Protein AF-A0A920H5G1-F1 (afdb_monomer_lite)

pLDDT: mean 82.74, std 10.57, range [45.56, 94.38]

Secondary structure (DSSP, 8-state):
-HHHHHHHHHHHHHHHHH-HHHHHHHHHHHHHHHHHHTS-SSHHHHHHHHHHHHHHT-TT-GGG----SSSPPPPHHHHHIIIIITTSHHHHHHHHHHHHH---HHHHH-THHHHHHHHHTHHHHHHHHHHHHHHHH-TT----HHHHHHHHHHTTT-HHHHHHHHHHHHHTT--S-HHHHHHHHHHHHHHHHHHHHHHHHHHHHHHHHHHHHHHHHHHHTT-

Structure (mmCIF, N/CA/C/O backbone):
data_AF-A0A920H5G1-F1
#
_entry.id   AF-A0A920H5G1-F1
#
loop_
_atom_site.group_PDB
_atom_site.id
_atom_site.type_symbol
_atom_site.label_atom_id
_atom_site.label_alt_id
_atom_site.label_comp_id
_atom_site.label_asym_id
_atom_site.label_entity_id
_atom_site.label_seq_id
_atom_site.pdbx_PDB_ins_code
_atom_site.Cartn_x
_atom_site.Cartn_y
_atom_site.Cartn_z
_atom_site.occupancy
_atom_site.B_iso_or_equiv
_atom_site.auth_seq_id
_atom_site.auth_comp_id
_atom_site.auth_asym_id
_atom_site.auth_atom_id
_atom_site.pdbx_PDB_model_num
ATOM 1 N N . MET A 1 1 ? 9.841 9.622 -41.620 1.00 55.81 1 MET A N 1
ATOM 2 C CA . MET A 1 1 ? 8.962 10.407 -40.728 1.00 55.81 1 MET A CA 1
ATOM 3 C C . MET A 1 1 ? 7.541 9.858 -40.706 1.00 55.81 1 MET A C 1
ATOM 5 O O . MET A 1 1 ? 7.171 9.330 -39.676 1.00 55.81 1 MET A O 1
ATOM 9 N N . GLU A 1 2 ? 6.744 9.896 -41.783 1.00 56.12 2 GLU A N 1
ATOM 10 C CA . GLU A 1 2 ? 5.356 9.364 -41.736 1.00 56.12 2 GLU A CA 1
ATOM 11 C C . GLU A 1 2 ? 5.285 7.830 -41.584 1.00 56.12 2 GLU A C 1
ATOM 13 O O . GLU A 1 2 ? 4.461 7.305 -40.839 1.00 56.12 2 GLU A O 1
ATOM 18 N N . THR A 1 3 ? 6.213 7.108 -42.217 1.00 58.78 3 THR A N 1
ATOM 19 C CA . THR A 1 3 ? 6.357 5.649 -42.101 1.00 58.78 3 THR A CA 1
ATOM 20 C C . THR A 1 3 ? 6.769 5.196 -40.697 1.00 58.78 3 THR A C 1
ATOM 22 O O . THR A 1 3 ? 6.394 4.105 -40.282 1.00 58.78 3 THR A O 1
ATOM 25 N N . ASP A 1 4 ? 7.480 6.038 -39.942 1.00 70.44 4 ASP A N 1
ATOM 26 C CA . ASP A 1 4 ? 8.017 5.683 -38.621 1.00 70.44 4 ASP A CA 1
ATOM 27 C C . ASP A 1 4 ? 6.922 5.654 -37.547 1.00 70.44 4 ASP A C 1
ATOM 29 O O . ASP A 1 4 ? 6.912 4.764 -36.704 1.00 70.44 4 ASP A O 1
ATOM 33 N N . TYR A 1 5 ? 5.940 6.563 -37.610 1.00 74.69 5 TYR A N 1
ATOM 34 C CA . TYR A 1 5 ? 4.808 6.567 -36.673 1.00 74.69 5 TYR A CA 1
ATOM 35 C C . TYR A 1 5 ? 3.857 5.393 -36.891 1.00 74.69 5 TYR A C 1
ATOM 37 O O . TYR A 1 5 ? 3.338 4.824 -35.932 1.00 74.69 5 TYR A O 1
ATOM 45 N N . ILE A 1 6 ? 3.629 5.019 -38.152 1.00 77.56 6 ILE A N 1
ATOM 46 C CA . ILE A 1 6 ? 2.814 3.848 -38.484 1.00 77.56 6 ILE A CA 1
ATOM 47 C C . ILE A 1 6 ? 3.511 2.588 -37.963 1.00 77.56 6 ILE A C 1
ATOM 49 O O . ILE A 1 6 ? 2.865 1.768 -37.313 1.00 77.56 6 ILE A O 1
ATOM 53 N N . ASN A 1 7 ? 4.827 2.475 -38.159 1.00 79.25 7 ASN A N 1
ATOM 54 C CA . ASN A 1 7 ? 5.618 1.370 -37.621 1.00 79.25 7 ASN A CA 1
ATOM 55 C C . ASN A 1 7 ? 5.584 1.328 -36.087 1.00 79.25 7 ASN A C 1
ATOM 57 O O . ASN A 1 7 ? 5.332 0.265 -35.538 1.00 79.25 7 ASN A O 1
ATOM 61 N N . LEU A 1 8 ? 5.701 2.471 -35.404 1.00 79.94 8 LEU A N 1
ATOM 62 C CA . LEU A 1 8 ? 5.556 2.586 -33.944 1.00 79.94 8 LEU A CA 1
ATOM 63 C C . LEU A 1 8 ? 4.194 2.100 -33.432 1.00 79.94 8 LEU A C 1
ATOM 65 O O . LEU A 1 8 ? 4.108 1.423 -32.409 1.00 79.94 8 LEU A O 1
ATOM 69 N N . ILE A 1 9 ? 3.112 2.428 -34.141 1.00 80.06 9 ILE A N 1
ATOM 70 C CA . ILE A 1 9 ? 1.771 1.948 -33.790 1.00 80.06 9 ILE A CA 1
ATOM 71 C C . ILE A 1 9 ? 1.695 0.425 -33.952 1.00 80.06 9 ILE A C 1
ATOM 73 O O . ILE A 1 9 ? 1.185 -0.259 -33.064 1.00 80.06 9 ILE A O 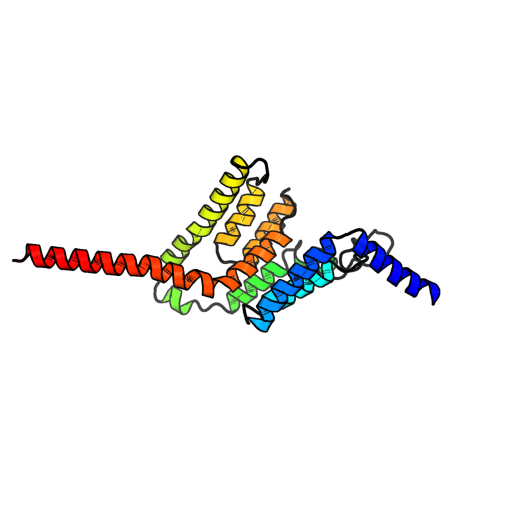1
ATOM 77 N N . PHE A 1 10 ? 2.219 -0.119 -35.054 1.00 83.38 10 PHE A N 1
ATOM 78 C CA . PHE A 1 10 ? 2.270 -1.567 -35.266 1.00 83.38 10 PHE A CA 1
ATOM 79 C C . PHE A 1 10 ? 3.146 -2.276 -34.228 1.00 83.38 10 PHE A C 1
ATOM 81 O O . PHE A 1 10 ? 2.726 -3.302 -33.699 1.00 83.38 10 PHE A O 1
ATOM 88 N N . GLU A 1 11 ? 4.304 -1.718 -33.883 1.00 82.75 11 GLU A N 1
ATOM 89 C CA . GLU A 1 11 ? 5.175 -2.206 -32.811 1.00 82.75 11 GLU A CA 1
ATOM 90 C C . GLU A 1 11 ? 4.453 -2.213 -31.465 1.00 82.75 11 GLU A C 1
ATOM 92 O O . GLU A 1 11 ? 4.516 -3.210 -30.754 1.00 82.75 11 GLU A O 1
ATOM 97 N N . GLY A 1 12 ? 3.679 -1.171 -31.153 1.00 79.25 12 GLY A N 1
ATOM 98 C CA . GLY A 1 12 ? 2.839 -1.140 -29.957 1.00 79.25 12 GLY A CA 1
ATOM 99 C C . GLY A 1 12 ? 1.787 -2.256 -29.933 1.00 79.25 12 GLY A C 1
ATOM 100 O O . GLY A 1 12 ? 1.598 -2.902 -28.904 1.00 79.25 12 GLY A O 1
ATOM 101 N N . PHE A 1 13 ? 1.121 -2.543 -31.057 1.00 83.06 13 PHE A N 1
ATOM 102 C CA . PHE A 1 13 ? 0.173 -3.666 -31.142 1.00 83.06 13 PHE A CA 1
ATOM 103 C C . PHE A 1 13 ? 0.857 -5.035 -31.044 1.00 83.06 13 PHE A C 1
ATOM 105 O O . PHE A 1 13 ? 0.318 -5.949 -30.416 1.00 83.06 13 PHE A O 1
ATOM 112 N N . ILE A 1 14 ? 2.042 -5.177 -31.638 1.00 82.19 14 ILE A N 1
ATOM 113 C CA . ILE A 1 14 ? 2.862 -6.388 -31.544 1.00 82.19 14 ILE A CA 1
ATOM 114 C C . ILE A 1 14 ? 3.324 -6.599 -30.097 1.00 82.19 14 ILE A C 1
ATOM 116 O O . ILE A 1 14 ? 3.245 -7.715 -29.589 1.00 82.19 14 ILE A O 1
ATOM 120 N N . ASP A 1 15 ? 3.731 -5.537 -29.406 1.00 81.81 15 ASP A N 1
ATOM 121 C CA . ASP A 1 15 ? 4.116 -5.571 -27.995 1.00 81.81 15 ASP A CA 1
ATOM 122 C C . ASP A 1 15 ? 2.949 -6.011 -27.098 1.00 81.81 15 ASP A C 1
ATOM 124 O O . ASP A 1 15 ? 3.115 -6.886 -26.252 1.00 81.81 15 ASP A O 1
ATOM 128 N N . ILE A 1 16 ? 1.733 -5.510 -27.346 1.00 81.38 16 ILE A N 1
ATOM 129 C CA . ILE A 1 16 ? 0.520 -5.956 -26.634 1.00 81.38 16 ILE A CA 1
ATOM 130 C C . ILE A 1 16 ? 0.264 -7.452 -26.849 1.00 81.38 16 ILE A C 1
ATOM 132 O O . ILE A 1 16 ? -0.085 -8.158 -25.901 1.00 81.38 16 ILE A O 1
ATOM 136 N N . TYR A 1 17 ? 0.427 -7.941 -28.081 1.00 80.69 17 TYR A N 1
ATOM 137 C CA . TYR A 1 17 ? 0.252 -9.359 -28.393 1.00 80.69 17 TYR A CA 1
ATOM 138 C C . TYR A 1 17 ? 1.312 -10.232 -27.706 1.00 80.69 17 TYR A C 1
ATOM 140 O O . TYR A 1 17 ? 0.994 -11.297 -27.176 1.00 80.69 17 TYR A O 1
ATOM 148 N N . ASN A 1 18 ? 2.558 -9.763 -27.669 1.00 81.75 18 ASN A N 1
ATOM 149 C CA . ASN A 1 18 ? 3.674 -10.479 -27.058 1.00 81.75 18 ASN A CA 1
ATOM 150 C C . ASN A 1 18 ? 3.642 -10.435 -25.521 1.00 81.75 18 ASN A C 1
ATOM 152 O O . ASN A 1 18 ? 4.138 -11.360 -24.878 1.00 81.75 18 ASN A O 1
ATOM 156 N N . ASN A 1 19 ? 3.026 -9.407 -24.927 1.00 83.94 19 ASN A N 1
ATOM 157 C CA . ASN A 1 19 ? 2.955 -9.190 -23.482 1.00 83.94 19 ASN A CA 1
ATOM 158 C C . ASN A 1 19 ? 1.507 -9.235 -22.951 1.00 83.94 19 ASN A C 1
ATOM 160 O O . ASN A 1 19 ? 0.974 -8.218 -22.491 1.00 83.94 19 ASN A O 1
ATOM 164 N N . PRO A 1 20 ? 0.866 -10.423 -22.886 1.00 83.69 20 PRO A N 1
ATOM 165 C CA . PRO A 1 20 ? -0.509 -10.560 -22.390 1.00 83.69 20 PRO A CA 1
ATOM 166 C C . PRO A 1 20 ? -0.676 -10.117 -20.925 1.00 83.69 20 PRO A C 1
ATOM 168 O O . PRO A 1 20 ? -1.782 -9.793 -20.490 1.00 83.69 20 PRO A O 1
ATOM 171 N N . ARG A 1 21 ? 0.421 -10.047 -20.157 1.00 85.94 21 ARG A N 1
ATOM 172 C CA . ARG A 1 21 ? 0.439 -9.502 -18.792 1.00 85.94 21 ARG A CA 1
ATOM 173 C C . ARG A 1 21 ? -0.038 -8.047 -18.744 1.00 85.94 21 ARG A C 1
ATOM 175 O O . ARG A 1 21 ? -0.777 -7.702 -17.826 1.00 85.94 21 ARG A O 1
ATOM 182 N N . ASN A 1 22 ? 0.319 -7.222 -19.729 1.00 86.69 22 ASN A N 1
ATOM 183 C CA . ASN A 1 22 ? -0.068 -5.808 -19.758 1.00 86.69 22 ASN A CA 1
ATOM 184 C C . ASN A 1 22 ? -1.590 -5.667 -19.890 1.00 86.69 22 ASN A C 1
ATOM 186 O O . ASN A 1 22 ? -2.207 -4.896 -19.159 1.00 86.69 22 ASN A O 1
ATOM 190 N N . ALA A 1 23 ? -2.215 -6.508 -20.722 1.00 87.38 23 ALA A N 1
ATOM 191 C CA . ALA A 1 23 ? -3.669 -6.555 -20.858 1.00 87.38 23 ALA A CA 1
ATOM 192 C C . ALA A 1 23 ? -4.369 -6.947 -19.542 1.00 87.38 23 ALA A C 1
ATOM 194 O O . ALA A 1 23 ? -5.383 -6.349 -19.177 1.00 87.38 23 ALA A O 1
ATOM 195 N N . ILE A 1 24 ? -3.810 -7.900 -18.786 1.00 90.19 24 ILE A N 1
ATOM 196 C CA . ILE A 1 24 ? -4.322 -8.259 -17.452 1.00 90.19 24 ILE A CA 1
ATOM 197 C C . ILE A 1 24 ? -4.214 -7.064 -16.495 1.00 90.19 24 ILE A C 1
ATOM 199 O O . ILE A 1 24 ? -5.173 -6.751 -15.789 1.00 90.19 24 ILE A O 1
ATOM 203 N N . MET A 1 25 ? -3.083 -6.357 -16.495 1.00 90.81 25 MET A N 1
ATOM 204 C CA . MET A 1 25 ? -2.894 -5.172 -15.653 1.00 90.81 25 MET A CA 1
ATOM 205 C C . MET A 1 25 ? -3.853 -4.036 -16.025 1.00 90.81 25 MET A C 1
ATOM 207 O O . MET A 1 25 ? -4.339 -3.340 -15.136 1.00 90.81 25 MET A O 1
ATOM 211 N N . TRP A 1 26 ? -4.207 -3.878 -17.303 1.00 91.31 26 TRP A N 1
ATOM 212 C CA . TRP A 1 26 ? -5.228 -2.917 -17.733 1.00 91.31 26 TRP A CA 1
ATOM 213 C C . TRP A 1 26 ? -6.628 -3.293 -17.262 1.00 91.31 26 TRP A C 1
ATOM 215 O O . TRP A 1 26 ? -7.381 -2.418 -16.837 1.00 91.31 26 TRP A O 1
ATOM 225 N N . LEU A 1 27 ? -6.974 -4.583 -17.276 1.00 92.25 27 LEU A N 1
ATOM 226 C CA . LEU A 1 27 ? -8.230 -5.053 -16.689 1.00 92.25 27 LEU A CA 1
ATOM 227 C C . LEU A 1 27 ? -8.279 -4.759 -15.186 1.00 92.25 27 LEU A C 1
ATOM 229 O O . LEU A 1 27 ? -9.298 -4.275 -14.692 1.00 92.25 27 LEU A O 1
ATOM 233 N N . ILE A 1 28 ? -7.172 -4.981 -14.468 1.00 90.19 28 ILE A N 1
ATOM 234 C CA . ILE A 1 28 ? -7.054 -4.639 -13.044 1.00 90.19 28 ILE A CA 1
ATOM 235 C C . ILE A 1 28 ? -7.192 -3.125 -12.838 1.00 90.19 28 ILE A C 1
ATOM 237 O O . ILE A 1 28 ? -7.957 -2.697 -11.974 1.00 90.19 28 ILE A O 1
ATOM 241 N N . ALA A 1 29 ? -6.516 -2.304 -13.646 1.00 91.56 29 ALA A N 1
ATOM 242 C CA . ALA A 1 29 ? -6.635 -0.849 -13.592 1.00 91.56 29 ALA A CA 1
ATOM 243 C C . ALA A 1 29 ? -8.082 -0.389 -13.826 1.00 91.56 29 ALA A C 1
ATOM 245 O O . ALA A 1 29 ? -8.608 0.398 -13.041 1.00 91.56 29 ALA A O 1
ATOM 246 N N . GLY A 1 30 ? -8.761 -0.929 -14.842 1.00 92.25 30 GLY A N 1
ATOM 247 C CA . GLY A 1 30 ? -10.167 -0.635 -15.121 1.00 92.25 30 GLY A CA 1
ATOM 248 C C . GLY A 1 30 ? -11.095 -1.047 -13.976 1.00 92.25 30 GLY A C 1
ATOM 249 O O . GLY A 1 30 ? -11.988 -0.289 -13.596 1.00 92.25 30 GLY A O 1
ATOM 250 N N . PHE A 1 31 ? -10.848 -2.210 -13.370 1.00 90.31 31 PHE A N 1
ATOM 251 C CA . PHE A 1 31 ? -11.587 -2.678 -12.199 1.00 90.31 31 PHE A CA 1
ATOM 252 C C . PHE A 1 31 ? -11.410 -1.744 -10.992 1.00 90.31 31 PHE A C 1
ATOM 254 O O . PHE A 1 31 ? -12.397 -1.315 -10.390 1.00 90.31 31 PHE A O 1
ATOM 261 N N . LEU A 1 32 ? -10.170 -1.373 -10.661 1.00 87.81 32 LEU A N 1
ATOM 262 C CA . LEU A 1 32 ? -9.871 -0.440 -9.570 1.00 87.81 32 LEU A CA 1
ATOM 263 C C . LEU A 1 32 ? -10.475 0.947 -9.832 1.00 87.81 32 LEU A C 1
ATOM 265 O O . LEU A 1 32 ? -11.072 1.545 -8.934 1.00 87.81 32 LEU A O 1
ATOM 269 N N . MET A 1 33 ? -10.400 1.427 -11.074 1.00 91.44 33 MET A N 1
ATOM 270 C CA . MET A 1 33 ? -10.987 2.703 -11.480 1.00 91.44 33 MET A CA 1
ATOM 271 C C . MET A 1 33 ? -12.517 2.691 -11.358 1.00 91.44 33 MET A C 1
ATOM 273 O O . MET A 1 33 ? -13.106 3.656 -10.865 1.00 91.44 33 MET A O 1
ATOM 277 N N . TYR A 1 34 ? -13.172 1.581 -11.715 1.00 90.00 34 TYR A N 1
ATOM 278 C CA . TYR A 1 34 ? -14.609 1.393 -11.504 1.00 90.00 34 TYR A CA 1
ATOM 279 C C . TYR A 1 34 ? -14.988 1.474 -10.016 1.00 90.00 34 TYR A C 1
ATOM 281 O O . TYR A 1 34 ? -15.958 2.150 -9.664 1.00 90.00 34 TYR A O 1
ATOM 289 N N . PHE A 1 35 ? -14.226 0.840 -9.121 1.00 84.75 35 PHE A N 1
ATOM 290 C CA . PHE A 1 35 ? -14.481 0.918 -7.677 1.00 84.75 35 PHE A CA 1
ATOM 291 C C . PHE A 1 35 ? -14.275 2.331 -7.117 1.00 84.75 35 PHE A C 1
ATOM 293 O O . PHE A 1 35 ? -15.110 2.810 -6.340 1.00 84.75 35 PHE A O 1
ATOM 300 N N . GLY A 1 36 ? -13.219 3.017 -7.558 1.00 84.94 36 GLY A N 1
ATOM 301 C CA . GLY A 1 36 ? -12.950 4.402 -7.180 1.00 84.94 36 GLY A CA 1
ATOM 302 C C . GLY A 1 36 ? -14.080 5.346 -7.594 1.00 84.94 36 GLY A C 1
ATOM 303 O O . GLY A 1 36 ? -14.596 6.096 -6.768 1.00 84.94 36 GLY A O 1
ATOM 304 N N . ILE A 1 37 ? -14.525 5.270 -8.853 1.00 89.00 37 ILE A N 1
ATOM 305 C CA . ILE A 1 37 ? -15.489 6.221 -9.428 1.00 89.00 37 ILE A CA 1
ATOM 306 C C . ILE A 1 37 ? -16.939 5.792 -9.172 1.00 89.00 37 ILE A C 1
ATOM 308 O O . ILE A 1 37 ? -17.704 6.513 -8.528 1.00 89.00 37 ILE A O 1
ATOM 312 N N . ALA A 1 38 ? -17.343 4.617 -9.662 1.00 88.44 38 ALA A N 1
ATOM 313 C CA . ALA A 1 38 ? -18.745 4.196 -9.663 1.00 88.44 38 ALA A CA 1
ATOM 314 C C . ALA A 1 38 ? -19.239 3.799 -8.266 1.00 88.44 38 ALA A C 1
ATOM 316 O O . ALA A 1 38 ? -20.389 4.063 -7.912 1.00 88.44 38 ALA A O 1
ATOM 317 N N . LYS A 1 39 ? -18.375 3.177 -7.452 1.00 82.69 39 LYS A N 1
ATOM 318 C CA . LYS A 1 39 ? -18.702 2.794 -6.068 1.00 82.69 39 LYS A CA 1
ATOM 319 C C . LYS A 1 39 ? -18.271 3.834 -5.030 1.00 82.69 39 LYS A C 1
ATOM 321 O O . LYS A 1 39 ? -18.593 3.649 -3.855 1.00 82.69 39 LYS A O 1
ATOM 326 N N . LYS A 1 40 ? -17.601 4.919 -5.449 1.00 81.38 40 LYS A N 1
ATOM 327 C CA . LYS A 1 40 ? -17.109 6.016 -4.592 1.00 81.38 40 LYS A CA 1
ATOM 328 C C . LYS A 1 40 ? -16.297 5.515 -3.390 1.00 81.38 40 LYS A C 1
ATOM 330 O O . LYS A 1 40 ? -16.396 6.066 -2.294 1.00 81.38 40 LYS A O 1
ATOM 335 N N . LYS A 1 41 ? -15.538 4.432 -3.576 1.00 78.75 41 LYS A N 1
ATOM 336 C CA . LYS A 1 41 ? -14.679 3.851 -2.540 1.00 78.75 41 LYS A CA 1
ATOM 337 C C . LYS A 1 41 ? -13.304 4.498 -2.636 1.00 78.75 41 LYS A C 1
ATOM 339 O O . LYS A 1 41 ? -12.636 4.319 -3.645 1.00 78.75 41 LYS A O 1
ATOM 344 N N . GLU A 1 42 ? -12.948 5.291 -1.624 1.00 76.75 42 GLU A N 1
ATOM 345 C CA . GLU A 1 42 ? -11.682 6.043 -1.530 1.00 76.75 42 GLU A CA 1
ATOM 346 C C . GLU A 1 42 ? -11.188 6.603 -2.884 1.00 76.75 42 GLU A C 1
ATOM 348 O O . GLU A 1 42 ? -10.080 6.297 -3.331 1.00 76.75 42 GLU A O 1
ATOM 353 N N . PRO A 1 43 ? -12.008 7.428 -3.571 1.00 81.94 43 PRO A N 1
ATOM 354 C CA . PRO A 1 43 ? -11.710 7.898 -4.926 1.00 81.94 43 PRO A CA 1
ATOM 355 C C . PRO A 1 43 ? -10.395 8.679 -5.003 1.00 81.94 43 PRO A C 1
ATOM 357 O O . PRO A 1 43 ? -9.710 8.620 -6.019 1.00 81.94 43 PRO A O 1
ATOM 360 N N . LEU A 1 44 ? -10.031 9.369 -3.918 1.00 84.06 44 LEU A N 1
ATOM 361 C CA . LEU A 1 44 ? -8.786 10.128 -3.795 1.00 84.06 44 LEU A CA 1
ATOM 362 C C . LEU A 1 44 ? -7.535 9.255 -3.962 1.00 84.06 44 LEU A C 1
ATOM 364 O O . LEU A 1 44 ? -6.512 9.772 -4.390 1.00 84.06 44 LEU A O 1
ATOM 368 N N . LEU A 1 45 ? -7.613 7.957 -3.649 1.00 80.19 45 LEU A N 1
ATOM 369 C CA . LEU A 1 45 ? -6.475 7.036 -3.688 1.00 80.19 45 LEU A CA 1
ATOM 370 C C . LEU A 1 45 ? -6.610 6.011 -4.819 1.00 80.19 45 LEU A C 1
ATOM 372 O O . LEU A 1 45 ? -5.686 5.855 -5.616 1.00 80.19 45 LEU A O 1
ATOM 376 N N . LEU A 1 46 ? -7.772 5.358 -4.964 1.00 82.50 46 LEU A N 1
ATOM 377 C CA . LEU A 1 46 ? -7.959 4.313 -5.981 1.00 82.50 46 LEU A CA 1
ATOM 378 C C . LEU A 1 46 ? -7.857 4.850 -7.413 1.00 82.50 46 LEU A C 1
ATOM 380 O O . LEU A 1 46 ? -7.368 4.143 -8.297 1.00 82.50 46 LEU A O 1
ATOM 384 N N . VAL A 1 47 ? -8.308 6.083 -7.667 1.00 89.25 47 VAL A N 1
ATOM 385 C CA . VAL A 1 47 ? -8.273 6.661 -9.019 1.00 89.25 47 VAL A CA 1
ATOM 386 C C . VAL A 1 47 ? -6.834 6.974 -9.453 1.00 89.25 47 VAL A C 1
ATOM 388 O O . VAL A 1 47 ? -6.438 6.487 -10.512 1.00 89.25 47 VAL A O 1
ATOM 391 N N . PRO A 1 48 ? -5.999 7.675 -8.659 1.00 88.50 48 PRO A N 1
ATOM 392 C CA . PRO A 1 48 ? -4.586 7.842 -9.001 1.00 88.50 48 PRO A CA 1
ATOM 393 C C . PRO A 1 48 ? -3.817 6.521 -9.122 1.00 88.50 48 PRO A C 1
ATOM 395 O O . PRO A 1 48 ? -3.028 6.372 -10.051 1.00 88.50 48 PRO A O 1
ATOM 398 N N . ILE A 1 49 ? -4.069 5.544 -8.239 1.00 86.69 49 ILE A N 1
ATOM 399 C CA . ILE A 1 49 ? -3.400 4.232 -8.293 1.00 86.69 49 ILE A CA 1
ATOM 400 C C . ILE A 1 49 ? -3.761 3.493 -9.583 1.00 86.69 49 ILE A C 1
ATOM 402 O O . ILE A 1 49 ? -2.875 3.032 -10.297 1.00 86.69 49 ILE A O 1
ATOM 406 N N . SER A 1 50 ? -5.050 3.404 -9.916 1.00 89.75 50 SER A N 1
ATOM 407 C CA . SER A 1 50 ? -5.494 2.747 -11.153 1.00 89.75 50 SER A CA 1
ATOM 408 C C . SER A 1 50 ? -4.944 3.429 -12.404 1.00 89.75 50 SER A C 1
ATOM 410 O O . SER A 1 50 ? -4.523 2.746 -13.337 1.00 89.75 50 SER A O 1
ATOM 412 N N . PHE A 1 51 ? -4.869 4.760 -12.407 1.00 91.62 51 PHE A N 1
ATOM 413 C CA . PHE A 1 51 ? -4.241 5.504 -13.492 1.00 91.62 51 PHE A CA 1
ATOM 414 C C . PHE A 1 51 ? -2.733 5.230 -13.590 1.00 91.62 51 PHE A C 1
ATOM 416 O O . PHE A 1 51 ? -2.228 4.982 -14.681 1.00 91.62 51 PHE A O 1
ATOM 423 N N . GLY A 1 52 ? -2.022 5.184 -12.460 1.00 89.75 52 GLY A N 1
ATOM 424 C CA . GLY A 1 52 ? -0.607 4.813 -12.411 1.00 89.75 52 GLY A CA 1
ATOM 425 C C . GLY A 1 52 ? -0.344 3.399 -12.933 1.00 89.75 52 GLY A C 1
ATOM 426 O O . GLY A 1 52 ? 0.581 3.206 -13.716 1.00 89.75 52 GLY A O 1
ATOM 427 N N . VAL A 1 53 ? -1.193 2.424 -12.581 1.00 90.19 53 VAL A N 1
ATOM 428 C CA . VAL A 1 53 ? -1.116 1.053 -13.118 1.00 90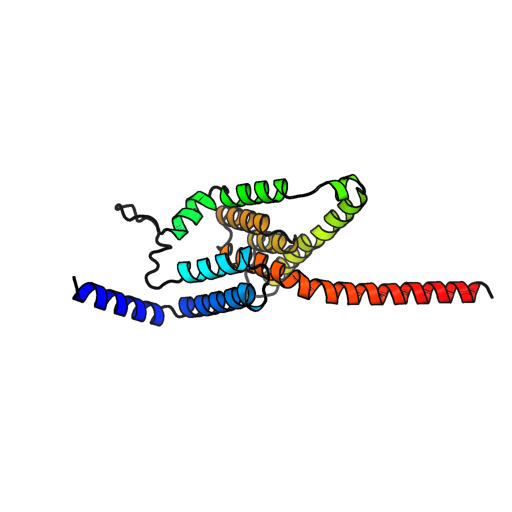.19 53 VAL A CA 1
ATOM 429 C C . VAL A 1 53 ? -1.318 1.048 -14.633 1.00 90.19 53 VAL A C 1
ATOM 431 O O . VAL A 1 53 ? -0.586 0.359 -15.339 1.00 90.19 53 VAL A O 1
ATOM 434 N N . LEU A 1 54 ? -2.270 1.828 -15.149 1.00 91.75 54 LEU A N 1
ATOM 435 C CA . LEU A 1 54 ? -2.499 1.940 -16.588 1.00 91.75 54 LEU A CA 1
ATOM 436 C C . LEU A 1 54 ? -1.278 2.535 -17.305 1.00 91.75 54 LEU A C 1
ATOM 438 O O . LEU A 1 54 ? -0.807 1.951 -18.276 1.00 91.75 54 LEU A O 1
ATOM 442 N N . LEU A 1 55 ? -0.732 3.643 -16.792 1.00 91.19 55 LEU A N 1
ATOM 443 C CA . LEU A 1 55 ? 0.443 4.303 -17.363 1.00 91.19 55 LEU A CA 1
ATOM 444 C C . LEU A 1 55 ? 1.706 3.429 -17.306 1.00 91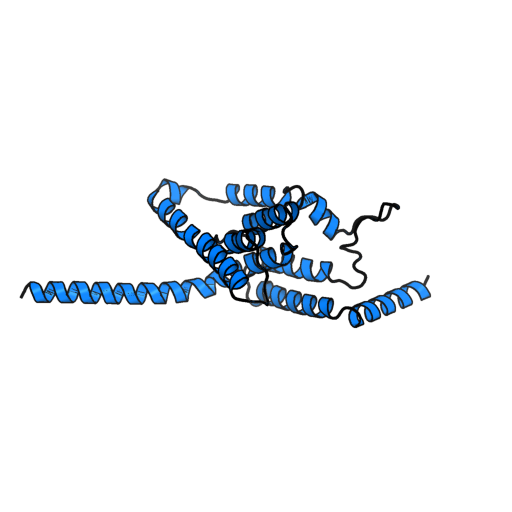.19 55 LEU A C 1
ATOM 446 O O . LEU A 1 55 ? 2.457 3.372 -18.276 1.00 91.19 55 LEU A O 1
ATOM 450 N N . ALA A 1 56 ? 1.932 2.717 -16.200 1.00 88.25 56 ALA A N 1
ATOM 451 C CA . ALA A 1 56 ? 3.097 1.849 -16.025 1.00 88.25 56 ALA A CA 1
ATOM 452 C C . ALA A 1 56 ? 3.097 0.630 -16.961 1.00 88.25 56 ALA A C 1
ATOM 454 O O . ALA A 1 56 ? 4.145 0.033 -17.181 1.00 88.25 56 ALA A O 1
ATOM 455 N N . ASN A 1 57 ? 1.932 0.257 -17.497 1.00 89.31 57 ASN A N 1
ATOM 456 C CA . ASN A 1 57 ? 1.763 -0.901 -18.374 1.00 89.31 57 ASN A CA 1
ATOM 457 C C . ASN A 1 57 ? 1.396 -0.490 -19.809 1.00 89.31 57 ASN A C 1
ATOM 459 O O . ASN A 1 57 ? 0.816 -1.295 -20.535 1.00 89.31 57 ASN A O 1
ATOM 463 N N . LEU A 1 58 ? 1.667 0.754 -20.220 1.00 87.38 58 LEU A N 1
ATOM 464 C CA . LEU A 1 58 ? 1.519 1.155 -21.621 1.00 87.38 58 LEU A CA 1
ATOM 465 C C . LEU A 1 58 ? 2.491 0.368 -22.516 1.00 87.38 58 LEU A C 1
ATOM 467 O O . LEU A 1 58 ? 3.587 0.025 -22.060 1.00 87.38 58 LEU A O 1
ATOM 471 N N . PRO A 1 59 ? 2.112 0.090 -23.779 1.00 80.50 59 PRO A N 1
ATOM 472 C CA . PRO A 1 59 ? 3.013 -0.573 -24.714 1.00 80.50 59 PRO A CA 1
ATOM 473 C C . PRO A 1 59 ? 4.289 0.254 -24.885 1.00 80.50 59 PRO A C 1
ATOM 475 O O . PRO A 1 59 ? 4.256 1.478 -24.736 1.00 80.50 59 PRO A O 1
ATOM 478 N N . LEU A 1 60 ? 5.399 -0.415 -25.199 1.00 79.19 60 LEU A N 1
ATOM 479 C CA . LEU A 1 60 ? 6.738 0.179 -25.357 1.00 79.19 60 LEU A CA 1
ATOM 480 C C . LEU A 1 60 ? 7.420 0.620 -24.045 1.00 79.19 60 LEU A C 1
ATOM 482 O O . LEU A 1 60 ? 8.620 0.865 -24.042 1.00 79.19 60 LEU A O 1
ATOM 486 N N . GLY A 1 61 ? 6.707 0.695 -22.912 1.00 79.81 61 GLY A N 1
ATOM 487 C CA . GLY A 1 61 ? 7.322 0.858 -21.583 1.00 79.81 61 GLY A CA 1
ATOM 488 C C . GLY A 1 61 ? 8.052 2.188 -21.330 1.00 79.81 61 GLY A C 1
ATOM 489 O O . GLY A 1 61 ? 8.745 2.321 -20.322 1.00 79.81 61 GLY A O 1
ATOM 490 N N . GLU A 1 62 ? 7.871 3.194 -22.189 1.00 83.25 62 GLU A N 1
ATOM 491 C CA . GLU A 1 62 ? 8.587 4.483 -22.144 1.00 83.25 62 GLU A CA 1
ATOM 492 C C . GLU A 1 62 ? 8.496 5.207 -20.789 1.00 83.25 62 GLU A C 1
ATOM 494 O O . GLU A 1 62 ? 9.419 5.899 -20.367 1.00 83.25 62 GLU A O 1
ATOM 499 N N . LEU A 1 63 ? 7.387 5.046 -20.064 1.00 84.81 63 LEU A N 1
ATOM 500 C CA . LEU A 1 63 ? 7.172 5.729 -18.784 1.00 84.81 63 LEU A CA 1
ATOM 501 C C . LEU A 1 63 ? 7.916 5.089 -17.608 1.00 84.81 63 LEU A C 1
ATOM 503 O O . LEU A 1 63 ? 8.089 5.743 -16.578 1.00 84.81 63 LEU A O 1
ATOM 507 N N . VAL A 1 64 ? 8.362 3.843 -17.756 1.00 85.25 64 VAL A N 1
ATOM 508 C CA . VAL A 1 64 ? 9.062 3.063 -16.722 1.00 85.25 64 VAL A CA 1
ATOM 509 C C . VAL A 1 64 ? 10.488 2.697 -17.138 1.00 85.25 64 VAL A C 1
ATOM 511 O O . VAL A 1 64 ? 11.145 1.911 -16.457 1.00 85.25 64 VAL A O 1
ATOM 514 N N . LYS A 1 65 ? 10.988 3.270 -18.241 1.00 85.06 65 LYS A N 1
ATOM 515 C CA . LYS A 1 65 ? 12.318 2.957 -18.761 1.00 85.06 65 LYS A CA 1
ATOM 516 C C . LYS A 1 65 ? 13.435 3.441 -17.817 1.00 85.06 65 LYS A C 1
ATOM 518 O O . LYS A 1 65 ? 13.406 4.606 -17.393 1.00 85.06 65 LYS A O 1
ATOM 523 N N . PRO A 1 66 ? 14.422 2.585 -17.483 1.00 79.88 66 PRO A N 1
ATOM 524 C CA . PRO A 1 66 ? 15.622 3.004 -16.765 1.00 79.88 66 PRO A CA 1
ATOM 525 C C . PRO A 1 66 ? 16.472 3.931 -17.637 1.00 79.88 66 PRO A C 1
ATOM 527 O O . PRO A 1 66 ? 16.516 3.773 -18.854 1.00 79.88 66 PRO A O 1
ATOM 530 N N . SER A 1 67 ? 17.158 4.900 -17.023 1.00 76.69 67 SER A N 1
ATOM 531 C CA . SER A 1 67 ? 18.100 5.748 -17.763 1.00 76.69 67 SER A CA 1
ATOM 532 C C . SER A 1 67 ? 19.324 4.911 -18.135 1.00 76.69 67 SER A C 1
ATOM 534 O O . SER A 1 67 ? 20.049 4.433 -17.264 1.00 76.69 67 SER A O 1
ATOM 536 N N . SER A 1 68 ? 19.543 4.713 -19.430 1.00 67.75 68 SER A N 1
ATOM 537 C CA . SER A 1 68 ? 20.612 3.885 -19.998 1.00 67.75 68 SER A CA 1
ATOM 538 C C . SER A 1 68 ? 21.946 4.628 -20.151 1.00 67.75 68 SER A C 1
ATOM 540 O O . SER A 1 68 ? 22.746 4.277 -21.008 1.00 67.75 68 SER A O 1
ATOM 542 N N . GLY A 1 69 ? 22.218 5.659 -19.340 1.00 59.44 69 GLY A N 1
ATOM 543 C CA . GLY A 1 69 ? 23.507 6.371 -19.301 1.00 59.44 69 GLY A CA 1
ATOM 544 C C . GLY A 1 69 ? 23.872 7.190 -20.553 1.00 59.44 69 GLY A C 1
ATOM 545 O O . GLY A 1 69 ? 24.679 8.110 -20.456 1.00 59.44 69 GLY A O 1
ATOM 546 N N . GLU A 1 70 ? 23.247 6.934 -21.703 1.00 59.84 70 GLU A N 1
ATOM 547 C CA . GLU A 1 70 ? 23.510 7.582 -22.996 1.00 59.84 70 GLU A CA 1
ATOM 548 C C . GLU A 1 70 ? 22.595 8.795 -23.256 1.00 59.84 70 GLU A C 1
ATOM 550 O O . GLU A 1 70 ? 22.056 8.972 -24.343 1.00 59.84 70 GLU A O 1
ATOM 555 N N . GLY A 1 71 ? 22.362 9.639 -22.246 1.00 62.88 71 GLY A N 1
ATOM 556 C CA . GLY A 1 71 ? 21.535 10.849 -22.399 1.00 62.88 71 GLY A CA 1
ATOM 557 C C . GLY A 1 71 ? 20.031 10.601 -22.601 1.00 62.88 71 GLY A C 1
ATOM 558 O O . GLY A 1 71 ? 19.270 11.562 -22.705 1.00 62.88 71 GLY A O 1
ATOM 559 N N . GLU A 1 72 ? 19.591 9.341 -22.602 1.00 69.88 72 GLU A N 1
ATOM 560 C CA . GLU A 1 72 ? 18.180 8.948 -22.590 1.00 69.88 72 GLU A CA 1
ATOM 561 C C . GLU A 1 72 ? 17.521 9.374 -21.260 1.00 69.88 72 GLU A C 1
ATOM 563 O O . GLU A 1 72 ? 17.974 8.968 -20.174 1.00 69.88 72 GLU A O 1
ATOM 568 N N . PRO A 1 73 ? 16.453 10.195 -21.308 1.00 75.12 73 PRO A N 1
ATOM 569 C CA . PRO A 1 73 ? 15.765 10.637 -20.106 1.00 75.12 73 PRO A CA 1
ATOM 570 C C . PRO A 1 73 ? 15.100 9.447 -19.410 1.00 75.12 73 PRO A C 1
ATOM 572 O O . PRO A 1 73 ? 14.493 8.589 -20.050 1.00 75.12 73 PRO A O 1
ATOM 575 N N . MET A 1 74 ? 15.190 9.416 -18.081 1.00 83.56 74 MET A N 1
ATOM 576 C CA . MET A 1 74 ? 14.473 8.440 -17.262 1.00 83.56 74 MET A CA 1
ATOM 577 C C . MET A 1 74 ? 12.964 8.529 -17.524 1.00 83.56 74 MET A C 1
ATOM 579 O O . MET A 1 74 ? 12.415 9.630 -17.636 1.00 83.56 74 MET A O 1
ATOM 583 N N . GLY A 1 75 ? 12.288 7.378 -17.576 1.00 85.06 75 GLY A N 1
ATOM 584 C CA . GLY A 1 75 ? 10.834 7.333 -17.673 1.00 85.06 75 GLY A CA 1
ATOM 585 C C . GLY A 1 75 ? 10.173 8.129 -16.544 1.00 85.06 75 GLY A C 1
ATOM 586 O O . GLY A 1 75 ? 10.601 8.073 -15.390 1.00 85.06 75 GLY A O 1
ATOM 587 N N . PHE A 1 76 ? 9.119 8.882 -16.867 1.00 87.62 76 PHE A N 1
ATOM 588 C CA . PHE A 1 76 ? 8.473 9.797 -15.919 1.00 87.62 76 PHE A CA 1
ATOM 589 C C . PHE A 1 76 ? 8.022 9.112 -14.618 1.00 87.62 76 PHE A C 1
ATOM 591 O O . PHE A 1 76 ? 8.188 9.679 -13.542 1.00 87.62 76 PHE A O 1
ATOM 598 N N . LEU A 1 77 ? 7.478 7.893 -14.686 1.00 87.50 77 LEU A N 1
ATOM 599 C CA . LEU A 1 77 ? 7.043 7.165 -13.489 1.00 87.50 77 LEU A CA 1
ATOM 600 C C . LEU A 1 77 ? 8.230 6.631 -12.691 1.00 87.50 77 LEU A C 1
ATOM 602 O O . LEU A 1 77 ? 8.218 6.696 -11.460 1.00 87.50 77 LEU A O 1
ATOM 606 N N . LEU A 1 78 ? 9.269 6.156 -13.382 1.00 86.69 78 LEU A N 1
ATOM 607 C CA . LEU A 1 78 ? 10.483 5.683 -12.727 1.00 86.69 78 LEU A CA 1
ATOM 608 C C . LEU A 1 78 ? 11.205 6.825 -11.997 1.00 86.69 78 LEU A C 1
ATOM 610 O O . LEU A 1 78 ? 11.717 6.612 -10.904 1.00 86.69 78 LEU A O 1
ATOM 614 N N . PHE A 1 79 ? 11.149 8.054 -12.522 1.00 87.38 79 PHE A N 1
ATOM 615 C CA . PHE A 1 79 ? 11.680 9.235 -11.838 1.00 87.38 79 PHE A CA 1
ATOM 616 C C . PHE A 1 79 ? 11.072 9.430 -10.446 1.00 87.38 79 PHE A C 1
ATOM 618 O O . PHE A 1 79 ? 11.816 9.653 -9.491 1.00 87.38 79 PHE A O 1
ATOM 625 N N . PHE A 1 80 ? 9.747 9.320 -10.306 1.00 87.19 80 PHE A N 1
ATOM 626 C CA . PHE A 1 80 ? 9.086 9.422 -9.000 1.00 87.19 80 PHE A CA 1
ATOM 627 C C . PHE A 1 80 ? 9.358 8.214 -8.107 1.00 87.19 80 PHE A C 1
ATOM 629 O O . PHE A 1 80 ? 9.431 8.360 -6.888 1.00 87.19 80 PHE A O 1
ATOM 636 N N . GLN A 1 81 ? 9.519 7.029 -8.690 1.00 84.62 81 GLN A N 1
ATOM 637 C CA . GLN A 1 81 ? 9.873 5.836 -7.933 1.00 84.62 81 GLN A CA 1
ATOM 638 C C . GLN A 1 81 ? 11.283 5.960 -7.333 1.00 84.62 81 GLN A C 1
ATOM 640 O O . GLN A 1 81 ? 11.447 5.787 -6.128 1.00 84.62 81 GLN A O 1
ATOM 645 N N . GLU 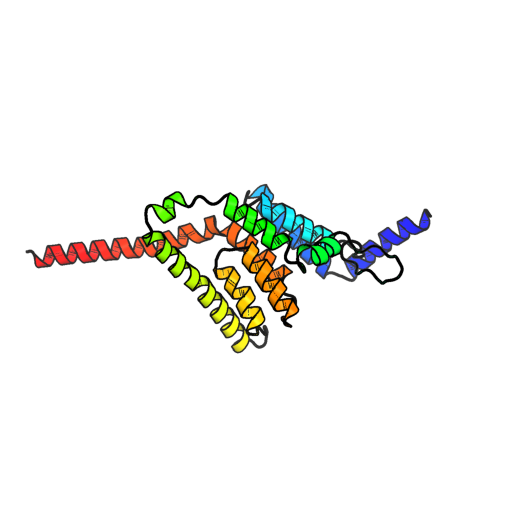A 1 82 ? 12.274 6.343 -8.133 1.00 84.31 82 GLU A N 1
ATOM 646 C CA . GLU A 1 82 ? 13.661 6.517 -7.690 1.00 84.31 82 GLU A CA 1
ATOM 647 C C . GLU A 1 82 ? 13.819 7.731 -6.767 1.00 84.31 82 GLU A C 1
ATOM 649 O O . GLU A 1 82 ? 14.320 7.631 -5.655 1.00 84.31 82 GLU A O 1
ATOM 654 N N . ASN A 1 83 ? 13.332 8.904 -7.164 1.00 86.69 83 ASN A N 1
ATOM 655 C CA . ASN A 1 83 ? 13.577 10.120 -6.383 1.00 86.69 83 ASN A CA 1
ATOM 656 C C . ASN A 1 83 ? 12.581 10.323 -5.242 1.00 86.69 83 ASN A C 1
ATOM 658 O O . ASN A 1 83 ? 12.837 11.145 -4.365 1.00 86.69 83 ASN A O 1
ATOM 662 N N . GLY A 1 84 ? 11.440 9.631 -5.259 1.00 85.31 84 GLY A N 1
ATOM 663 C CA . GLY A 1 84 ? 10.356 9.825 -4.299 1.00 85.31 84 GLY A CA 1
ATOM 664 C C . GLY A 1 84 ? 10.132 8.649 -3.352 1.00 85.31 84 GLY A C 1
ATOM 665 O O . GLY A 1 84 ? 9.937 8.878 -2.159 1.00 85.31 84 GLY A O 1
ATOM 666 N N . LEU A 1 85 ? 10.134 7.407 -3.855 1.00 83.50 85 LEU A N 1
ATOM 667 C CA . LEU A 1 85 ? 9.945 6.214 -3.018 1.00 83.50 85 LEU A CA 1
ATOM 668 C C . LEU A 1 85 ? 11.269 5.696 -2.453 1.00 83.50 85 LEU A C 1
ATOM 670 O O . LEU A 1 85 ? 11.325 5.414 -1.263 1.00 83.50 85 LEU A O 1
ATOM 674 N N . HIS A 1 86 ? 12.333 5.616 -3.258 1.00 81.62 86 HIS A N 1
ATOM 675 C CA . HIS A 1 86 ? 13.636 5.123 -2.786 1.00 81.62 86 HIS A CA 1
ATOM 676 C C . HIS A 1 86 ? 14.310 6.092 -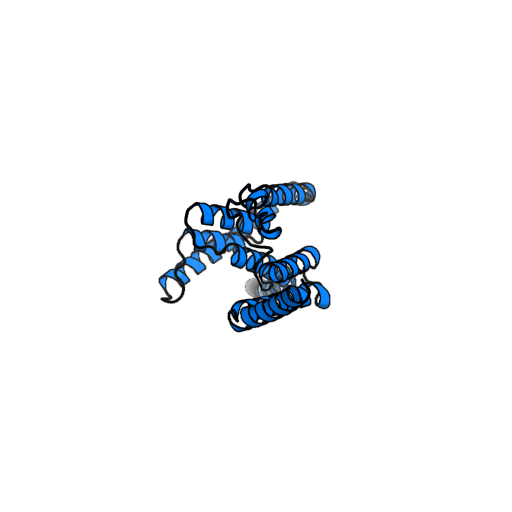1.791 1.00 81.62 86 HIS A C 1
ATOM 678 O O . HIS A 1 86 ? 15.074 5.683 -0.917 1.00 81.62 86 HIS A O 1
ATOM 684 N N . THR A 1 87 ? 14.013 7.389 -1.878 1.00 85.88 87 THR A N 1
ATOM 685 C CA . THR A 1 87 ? 14.480 8.403 -0.913 1.00 85.88 87 THR A CA 1
ATOM 686 C C . THR A 1 87 ? 13.566 8.549 0.309 1.00 85.88 87 THR A C 1
ATOM 688 O O . THR A 1 87 ? 13.810 9.415 1.145 1.00 85.88 87 THR A O 1
ATOM 691 N N . ASP A 1 88 ? 12.484 7.766 0.392 1.00 86.12 88 ASP A N 1
ATOM 692 C CA . ASP A 1 88 ? 11.383 7.895 1.362 1.00 86.12 88 ASP A CA 1
ATOM 693 C C . ASP A 1 88 ? 10.679 9.259 1.405 1.00 86.12 88 ASP A C 1
ATOM 695 O O . ASP A 1 88 ? 9.813 9.480 2.257 1.00 86.12 88 ASP A O 1
ATOM 699 N N . LEU A 1 89 ? 10.987 10.175 0.486 1.00 89.25 89 LEU A N 1
ATOM 700 C CA . LEU A 1 89 ? 10.428 11.522 0.495 1.00 89.25 89 LEU A CA 1
ATOM 701 C C . LEU A 1 89 ? 8.894 11.499 0.433 1.00 89.25 89 LEU A C 1
ATOM 703 O O . LEU A 1 89 ? 8.234 12.212 1.188 1.00 89.25 89 LEU A O 1
ATOM 707 N N . LEU A 1 90 ? 8.322 10.669 -0.447 1.00 88.19 90 LEU A N 1
ATOM 708 C CA . LEU A 1 90 ? 6.872 10.579 -0.622 1.00 88.19 90 LEU A CA 1
ATOM 709 C C . LEU A 1 90 ? 6.172 9.966 0.605 1.00 88.19 90 LEU A C 1
ATOM 711 O O . LEU A 1 90 ? 5.255 10.614 1.116 1.00 88.19 90 LEU A O 1
ATOM 715 N N . PRO A 1 91 ? 6.579 8.790 1.136 1.00 86.38 91 PRO A N 1
ATOM 716 C CA . PRO A 1 91 ? 6.004 8.261 2.371 1.00 86.38 91 PRO A CA 1
ATOM 717 C C . PRO A 1 91 ? 6.097 9.238 3.548 1.00 86.38 91 PRO A C 1
ATOM 719 O O . PRO A 1 91 ? 5.102 9.445 4.241 1.00 86.38 91 PRO A O 1
ATOM 722 N N . LEU A 1 92 ? 7.250 9.886 3.753 1.00 89.38 92 LEU A N 1
ATOM 723 C CA . LEU A 1 92 ? 7.447 10.838 4.851 1.00 89.38 92 LEU A CA 1
ATOM 724 C C . LEU A 1 92 ? 6.542 12.065 4.726 1.00 89.38 92 LEU A C 1
ATOM 726 O O . LEU A 1 92 ? 5.959 12.503 5.718 1.00 89.38 92 LEU A O 1
ATOM 730 N N . LEU A 1 93 ? 6.383 12.604 3.514 1.00 91.50 93 LEU A N 1
ATOM 731 C CA . LEU A 1 93 ? 5.504 13.747 3.277 1.00 91.50 93 LEU A CA 1
ATOM 732 C C . LEU A 1 93 ? 4.032 13.383 3.519 1.00 91.50 93 LEU A C 1
ATOM 734 O O . LEU A 1 93 ? 3.290 14.172 4.107 1.00 91.50 93 LEU A O 1
ATOM 738 N N . VAL A 1 94 ? 3.618 12.177 3.118 1.00 88.94 94 VAL A N 1
ATOM 739 C CA . VAL A 1 94 ? 2.268 11.672 3.400 1.00 88.94 94 VAL A CA 1
ATOM 740 C C . VAL A 1 94 ? 2.060 11.483 4.904 1.00 88.94 94 VAL A C 1
ATOM 742 O O . VAL A 1 94 ? 1.022 11.898 5.416 1.00 88.94 94 VAL A O 1
ATOM 745 N N . PHE A 1 95 ? 3.044 10.948 5.634 1.00 89.94 95 PHE A N 1
ATOM 746 C CA . PHE A 1 95 ? 2.977 10.832 7.095 1.00 89.94 95 PHE A CA 1
ATOM 747 C C . PHE A 1 95 ? 2.886 12.177 7.799 1.00 89.94 95 PHE A C 1
ATOM 749 O O . PHE A 1 95 ? 2.078 12.338 8.713 1.00 89.94 95 PHE A O 1
ATOM 756 N N . LEU A 1 96 ? 3.683 13.152 7.363 1.00 93.06 96 LEU A N 1
ATOM 757 C CA . LEU A 1 96 ? 3.627 14.510 7.886 1.00 93.06 96 LEU A CA 1
ATOM 758 C C . LEU A 1 96 ? 2.235 15.119 7.670 1.00 93.06 96 LEU A C 1
ATOM 760 O O . LEU A 1 96 ? 1.663 15.683 8.601 1.00 93.06 96 LEU A O 1
ATOM 764 N N . GLY A 1 97 ? 1.673 14.968 6.467 1.00 91.88 97 GLY A N 1
ATOM 765 C CA . GLY A 1 97 ? 0.324 15.431 6.148 1.00 91.88 97 GLY A CA 1
ATOM 766 C C . GLY A 1 97 ? -0.757 14.738 6.981 1.00 91.88 97 GLY A C 1
ATOM 767 O O . GLY A 1 97 ? -1.622 15.405 7.543 1.00 91.88 97 GLY A O 1
ATOM 768 N N . LEU A 1 98 ? -0.688 13.411 7.118 1.00 89.06 98 LEU A N 1
ATOM 769 C CA . LEU A 1 98 ? -1.633 12.629 7.918 1.00 89.06 98 LEU A CA 1
ATOM 770 C C . LEU A 1 98 ? -1.562 13.015 9.403 1.00 89.06 98 LEU A C 1
ATOM 772 O O . LEU A 1 98 ? -2.597 13.215 10.036 1.00 89.06 98 LEU A O 1
ATOM 776 N N . GLY A 1 99 ? -0.354 13.212 9.940 1.00 90.75 99 GLY A N 1
ATOM 777 C CA . GLY A 1 99 ? -0.138 13.703 11.302 1.00 90.75 99 GLY A CA 1
ATOM 778 C C . GLY A 1 99 ? -0.680 15.118 11.522 1.00 90.75 99 GLY A C 1
ATOM 779 O O . GLY A 1 99 ? -1.325 15.370 12.535 1.00 90.75 99 GLY A O 1
ATOM 780 N N . ALA A 1 100 ? -0.497 16.021 10.555 1.00 94.12 100 ALA A N 1
ATOM 781 C CA . ALA A 1 100 ? -1.023 17.387 10.620 1.00 94.12 100 ALA A CA 1
ATOM 782 C C . ALA A 1 100 ? -2.561 17.452 10.581 1.00 94.12 100 ALA A C 1
ATOM 784 O O . ALA A 1 100 ? -3.151 18.379 11.131 1.00 94.12 100 ALA A O 1
ATOM 785 N N . LEU A 1 101 ? -3.213 16.475 9.944 1.00 92.62 101 LEU A N 1
ATOM 786 C CA . LEU A 1 101 ? -4.674 16.370 9.864 1.00 92.62 101 LEU A CA 1
ATOM 787 C C . LEU A 1 101 ? -5.298 15.591 11.036 1.00 92.62 101 LEU A C 1
ATOM 789 O O . LEU A 1 101 ? -6.522 15.551 11.155 1.00 92.62 101 LEU A O 1
ATOM 793 N N . THR A 1 102 ? -4.487 14.957 11.886 1.00 91.25 102 THR A N 1
ATOM 794 C CA . THR A 1 102 ? -4.972 14.108 12.980 1.00 91.25 102 THR A CA 1
ATOM 795 C C . THR A 1 102 ? -5.346 14.941 14.206 1.00 91.25 102 THR A C 1
ATOM 797 O O . THR A 1 102 ? -4.518 15.659 14.763 1.00 91.25 102 THR A O 1
ATOM 800 N N . ASP A 1 103 ? -6.588 14.799 14.676 1.00 91.12 103 ASP A N 1
ATOM 801 C CA . ASP A 1 103 ? -7.042 15.383 15.941 1.00 91.12 103 ASP A CA 1
ATOM 802 C C . ASP A 1 103 ? -6.744 14.442 17.121 1.00 91.12 103 ASP A C 1
ATOM 804 O O . ASP A 1 103 ? -7.290 13.340 17.224 1.00 91.12 103 ASP A O 1
ATOM 808 N N . PHE A 1 104 ? -5.893 14.893 18.042 1.00 90.31 104 PHE A N 1
ATOM 809 C CA . PHE A 1 104 ? -5.519 14.144 19.246 1.00 90.31 104 PHE A CA 1
ATOM 810 C C . PHE A 1 104 ? -6.477 14.354 20.428 1.00 90.31 104 PHE A C 1
ATOM 812 O O . PHE A 1 104 ? -6.364 13.651 21.437 1.00 90.31 104 PHE A O 1
ATOM 819 N N . THR A 1 105 ? -7.439 15.276 20.324 1.00 91.69 105 THR A N 1
ATOM 820 C CA . THR A 1 105 ? -8.388 15.607 21.400 1.00 91.69 105 THR A CA 1
ATOM 821 C C . THR A 1 105 ? -9.109 14.375 21.970 1.00 91.69 105 THR A C 1
ATOM 823 O O . THR A 1 105 ? -9.162 14.242 23.200 1.00 91.69 105 THR A O 1
ATOM 826 N N . PRO A 1 106 ? -9.606 13.417 21.156 1.00 85.25 106 PRO A N 1
ATOM 827 C CA . PRO A 1 106 ? -10.275 12.220 21.675 1.00 85.25 106 PRO A CA 1
ATOM 828 C C . PRO A 1 106 ? -9.341 11.282 22.453 1.00 85.25 106 PRO A C 1
ATOM 830 O O . PRO A 1 106 ? -9.746 10.707 23.465 1.00 85.25 106 PRO A O 1
ATOM 833 N N . VAL A 1 107 ? -8.085 11.152 22.011 1.00 88.69 107 VAL A N 1
ATOM 834 C CA . VAL A 1 107 ? -7.082 10.275 22.640 1.00 88.69 107 VAL A CA 1
ATOM 835 C C . VAL A 1 107 ? -6.638 10.846 23.985 1.00 88.69 107 VAL A C 1
ATOM 837 O O . VAL A 1 107 ? -6.568 10.113 24.971 1.00 88.69 107 VAL A O 1
ATOM 840 N N . ILE A 1 108 ? -6.404 12.161 24.048 1.00 90.69 108 ILE A N 1
ATOM 841 C CA . ILE A 1 108 ? -6.016 12.859 25.283 1.00 90.69 108 ILE A CA 1
ATOM 842 C C . ILE A 1 108 ? -7.161 12.829 26.304 1.00 90.69 108 ILE A C 1
ATOM 844 O O . ILE A 1 108 ? -6.926 12.632 27.495 1.00 90.69 108 ILE A O 1
ATOM 848 N N . SER A 1 109 ? -8.407 12.972 25.841 1.00 92.38 109 SER A N 1
ATOM 849 C CA . SER A 1 109 ? -9.591 12.987 26.711 1.00 92.38 109 SER A CA 1
ATOM 850 C C . SER A 1 109 ? -9.912 11.617 27.319 1.00 92.38 109 SER A C 1
ATOM 852 O O . SER A 1 109 ? -10.467 11.543 28.415 1.00 92.38 109 SER A O 1
ATOM 854 N N . ASN A 1 110 ? -9.577 10.520 26.634 1.00 91.38 110 ASN A N 1
ATOM 855 C CA . ASN A 1 110 ? -9.739 9.171 27.169 1.00 91.38 110 ASN A CA 1
ATOM 856 C C . ASN A 1 110 ? -8.557 8.267 26.776 1.00 91.38 110 ASN A C 1
ATOM 858 O O . ASN A 1 110 ? -8.647 7.536 25.784 1.00 91.38 110 ASN A O 1
ATOM 862 N N . PRO A 1 111 ? -7.485 8.213 27.586 1.00 88.94 111 PRO A N 1
ATOM 863 C CA . PRO A 1 111 ? -6.273 7.466 27.250 1.00 88.94 111 PRO A CA 1
ATOM 864 C C . PRO A 1 111 ? -6.493 5.950 27.159 1.00 88.94 111 PRO A C 1
ATOM 866 O O . PRO A 1 111 ? -5.692 5.252 26.546 1.00 88.94 111 PRO A O 1
ATOM 869 N N . LYS A 1 112 ? -7.599 5.407 27.696 1.00 89.12 112 LYS A N 1
ATOM 870 C CA . LYS A 1 112 ? -7.942 3.982 27.520 1.00 89.12 112 LYS A CA 1
ATOM 871 C C . LYS A 1 112 ? -8.181 3.619 26.051 1.00 89.12 112 LYS A C 1
ATOM 873 O O . LYS A 1 112 ? -8.006 2.462 25.684 1.00 89.12 112 LYS A O 1
ATOM 878 N N . THR A 1 113 ? -8.534 4.590 25.207 1.00 86.00 113 THR A N 1
ATOM 879 C CA . THR A 1 113 ? -8.647 4.391 23.752 1.00 86.00 113 THR A CA 1
ATOM 880 C C . THR A 1 113 ? -7.311 4.021 23.104 1.00 86.00 113 THR A C 1
ATOM 882 O O . THR A 1 113 ? -7.301 3.263 22.137 1.00 86.00 113 THR A O 1
ATOM 885 N N . LEU A 1 114 ? -6.180 4.435 23.688 1.00 88.06 114 LEU A N 1
ATOM 886 C CA . LEU A 1 114 ? -4.844 4.047 23.231 1.00 88.06 114 LEU A CA 1
ATOM 887 C C . LEU A 1 114 ? -4.615 2.533 23.357 1.00 88.06 114 LEU A C 1
ATOM 889 O O . LEU A 1 114 ? -4.024 1.919 22.473 1.00 88.06 114 LEU A O 1
ATOM 893 N N . LEU A 1 115 ? -5.135 1.911 24.423 1.00 88.19 115 LEU A N 1
ATOM 894 C CA . LEU A 1 115 ? -5.044 0.459 24.619 1.00 88.19 115 LEU A CA 1
ATOM 895 C C . LEU A 1 115 ? -5.834 -0.311 23.554 1.00 88.19 115 LEU A C 1
ATOM 897 O O . LEU A 1 115 ? -5.407 -1.385 23.136 1.00 88.19 115 LEU A O 1
ATOM 901 N N . LEU A 1 116 ? -6.954 0.246 23.077 1.00 85.12 116 LEU A N 1
ATOM 902 C CA . LEU A 1 116 ? -7.704 -0.336 21.963 1.00 85.12 116 LEU A CA 1
ATOM 903 C C . LEU A 1 116 ? -6.895 -0.267 20.658 1.00 85.12 116 LEU A C 1
ATOM 905 O O . LEU A 1 116 ? -6.873 -1.235 19.903 1.00 85.12 116 LEU A O 1
ATOM 909 N N . GLY A 1 117 ? -6.175 0.838 20.431 1.00 85.38 117 GLY A N 1
ATOM 910 C CA . GLY A 1 117 ? -5.227 0.967 19.321 1.00 85.38 117 GLY A CA 1
ATOM 911 C C . GLY A 1 117 ? -4.079 -0.045 19.400 1.00 85.38 117 GLY A C 1
ATOM 912 O O . GLY A 1 117 ? -3.740 -0.667 18.397 1.00 85.38 117 GLY A O 1
ATOM 913 N N . ALA A 1 118 ? -3.538 -0.288 20.597 1.00 86.88 118 ALA A N 1
ATOM 914 C CA . ALA A 1 118 ? -2.528 -1.325 20.808 1.00 86.88 118 ALA A CA 1
ATOM 915 C C . ALA A 1 118 ? -3.072 -2.733 20.504 1.00 86.88 118 ALA A C 1
ATOM 917 O O . ALA A 1 118 ? -2.391 -3.532 19.867 1.00 86.88 118 ALA A O 1
ATOM 918 N N . ALA A 1 119 ? -4.318 -3.027 20.890 1.00 87.31 119 ALA A N 1
ATOM 919 C CA . ALA A 1 119 ? -4.966 -4.294 20.555 1.00 87.31 119 ALA A CA 1
ATOM 920 C C . ALA A 1 119 ? -5.208 -4.451 19.041 1.00 87.31 119 ALA A C 1
ATOM 922 O O . ALA A 1 119 ? -5.083 -5.557 18.518 1.00 87.31 119 ALA A O 1
ATOM 923 N N . ALA A 1 120 ? -5.493 -3.360 18.320 1.00 84.94 120 ALA A N 1
ATOM 924 C CA . ALA A 1 120 ? -5.659 -3.390 16.865 1.00 84.94 120 ALA A CA 1
ATOM 925 C C . ALA A 1 120 ? -4.380 -3.844 16.130 1.00 84.94 120 ALA A C 1
ATOM 927 O O . ALA A 1 120 ? -4.472 -4.515 15.103 1.00 84.94 120 ALA A O 1
ATOM 928 N N . GLN A 1 121 ? -3.193 -3.585 16.695 1.00 90.31 121 GLN A N 1
ATOM 929 C CA . GLN A 1 121 ? -1.910 -4.045 16.142 1.00 90.31 121 GLN A CA 1
ATOM 930 C C . GLN A 1 121 ? -1.732 -5.571 16.184 1.00 90.31 121 GLN A C 1
ATOM 932 O O . GLN A 1 121 ? -0.862 -6.104 15.498 1.00 90.31 121 GLN A O 1
ATOM 937 N N . ALA A 1 122 ? -2.585 -6.314 16.903 1.00 90.88 122 ALA A N 1
ATOM 938 C CA . ALA A 1 122 ? -2.616 -7.773 16.794 1.00 90.88 122 ALA A CA 1
ATOM 939 C C . ALA A 1 122 ? -2.868 -8.238 15.346 1.00 90.88 122 ALA A C 1
ATOM 941 O O . ALA A 1 122 ? -2.356 -9.282 14.944 1.00 90.88 122 ALA A O 1
ATOM 942 N N . GLY A 1 123 ? -3.589 -7.442 14.543 1.00 91.06 123 GLY A N 1
ATOM 943 C CA . GLY A 1 123 ? -3.803 -7.706 13.119 1.00 91.06 123 GLY A CA 1
ATOM 944 C C . GLY A 1 123 ? -2.503 -7.815 12.320 1.00 91.06 123 GLY A C 1
ATOM 945 O O . GLY A 1 123 ? -2.403 -8.680 11.451 1.00 91.06 123 GLY A O 1
ATOM 946 N N . VAL A 1 124 ? -1.481 -7.024 12.670 1.00 93.19 124 VAL A N 1
ATOM 947 C CA . VAL A 1 124 ? -0.156 -7.070 12.030 1.00 93.19 124 VAL A CA 1
ATOM 948 C C . VAL A 1 124 ? 0.506 -8.424 12.251 1.00 93.19 124 VAL A C 1
ATOM 950 O O . VAL A 1 124 ? 0.956 -9.072 11.308 1.00 93.19 124 VAL A O 1
ATOM 953 N N . PHE A 1 125 ? 0.516 -8.889 13.501 1.00 93.25 125 PHE A N 1
ATOM 954 C CA . PHE A 1 125 ? 1.105 -10.178 13.853 1.00 93.25 125 PHE A CA 1
ATOM 955 C C . PHE A 1 125 ? 0.334 -11.349 13.247 1.00 93.25 125 PHE A C 1
ATOM 957 O O . PHE A 1 125 ? 0.951 -12.301 12.778 1.00 93.25 125 PHE A O 1
ATOM 964 N N . ILE A 1 126 ? -1.000 -11.278 13.214 1.00 94.38 126 ILE A N 1
ATOM 965 C CA . ILE A 1 126 ? -1.834 -12.313 12.589 1.00 94.38 126 ILE A CA 1
ATOM 966 C C . ILE A 1 126 ? -1.539 -12.407 11.088 1.00 94.38 126 ILE A C 1
ATOM 968 O O . ILE A 1 126 ? -1.367 -13.512 10.577 1.00 94.38 126 ILE A O 1
ATOM 972 N N . ALA A 1 127 ? -1.442 -11.273 10.389 1.00 93.81 127 ALA A N 1
ATOM 973 C CA . ALA A 1 127 ? -1.115 -11.241 8.966 1.00 93.81 127 ALA A CA 1
ATOM 974 C C . ALA A 1 127 ? 0.307 -11.760 8.688 1.00 93.81 127 ALA A C 1
ATOM 976 O O . ALA A 1 127 ? 0.490 -12.569 7.780 1.00 93.81 127 ALA A O 1
ATOM 977 N N . LEU A 1 128 ? 1.290 -11.369 9.507 1.00 94.25 128 LEU A N 1
ATOM 978 C CA . LEU A 1 128 ? 2.676 -11.834 9.402 1.00 94.25 128 LEU A CA 1
ATOM 979 C C . LEU A 1 128 ? 2.783 -13.348 9.619 1.00 94.25 128 LEU A C 1
ATOM 981 O O . LEU A 1 128 ? 3.351 -14.057 8.790 1.00 94.25 128 LEU A O 1
ATOM 985 N N . ILE A 1 129 ? 2.212 -13.861 10.714 1.00 93.94 129 ILE A N 1
ATOM 986 C CA . ILE A 1 129 ? 2.221 -15.299 11.015 1.00 93.94 129 ILE A CA 1
ATOM 987 C C . ILE A 1 129 ? 1.464 -16.06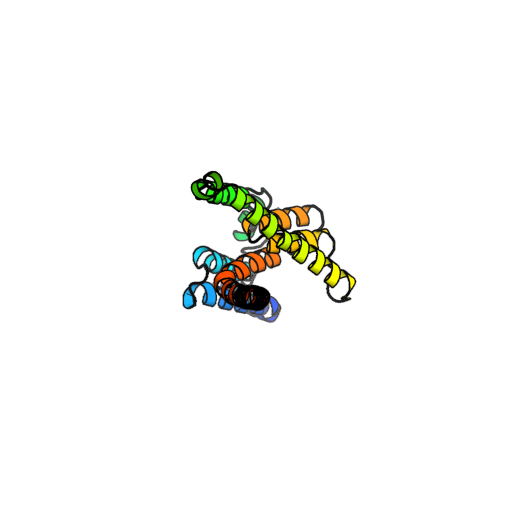1 9.926 1.00 93.94 129 ILE A C 1
ATOM 989 O O . ILE A 1 129 ? 1.931 -17.102 9.478 1.00 93.94 129 ILE A O 1
ATOM 993 N N . GLY A 1 130 ? 0.330 -15.536 9.457 1.00 93.12 130 GLY A N 1
ATOM 994 C CA . GLY A 1 130 ? -0.426 -16.121 8.353 1.00 93.12 130 GLY A CA 1
ATOM 995 C C . GLY A 1 130 ? 0.402 -16.236 7.073 1.00 93.12 130 GLY A C 1
ATOM 996 O O . GLY A 1 130 ? 0.430 -17.303 6.465 1.00 93.12 130 GLY A O 1
ATOM 997 N N . ALA A 1 131 ? 1.126 -15.179 6.698 1.00 91.94 131 ALA A N 1
ATOM 998 C CA . ALA A 1 131 ? 2.009 -15.188 5.535 1.00 91.94 131 ALA A CA 1
ATOM 999 C C . ALA A 1 131 ? 3.141 -16.219 5.679 1.00 91.94 131 ALA A C 1
ATOM 1001 O O . ALA A 1 131 ? 3.366 -17.000 4.755 1.00 91.94 131 ALA A O 1
ATOM 1002 N N . LEU A 1 132 ? 3.783 -16.296 6.852 1.00 91.31 132 LEU A N 1
ATOM 1003 C CA . LEU A 1 132 ? 4.809 -17.307 7.137 1.00 91.31 132 LEU A CA 1
ATOM 1004 C C . LEU A 1 132 ? 4.253 -18.734 7.085 1.00 91.31 132 LEU A C 1
ATOM 1006 O O . LEU A 1 132 ? 4.882 -19.621 6.517 1.00 91.31 132 LEU A O 1
ATOM 1010 N N . LEU A 1 133 ? 3.071 -18.977 7.655 1.00 91.00 133 LEU A N 1
ATOM 1011 C CA . LEU A 1 133 ? 2.446 -20.302 7.640 1.00 91.00 133 LEU A CA 1
ATOM 1012 C C . LEU A 1 133 ? 2.081 -20.741 6.218 1.00 91.00 133 LEU A C 1
ATOM 1014 O O . LEU A 1 133 ? 2.261 -21.910 5.881 1.00 91.00 133 LEU A O 1
ATOM 1018 N N . ILE A 1 134 ? 1.607 -19.818 5.377 1.00 89.06 134 ILE A N 1
ATOM 1019 C CA . ILE A 1 134 ? 1.363 -20.092 3.956 1.00 89.06 134 ILE A CA 1
ATOM 1020 C C . ILE A 1 134 ? 2.688 -20.391 3.247 1.00 89.06 134 ILE A C 1
ATOM 1022 O O . ILE A 1 134 ? 2.750 -21.371 2.505 1.00 89.06 134 ILE A O 1
ATOM 1026 N N . GLY A 1 135 ? 3.744 -19.622 3.528 1.00 85.31 135 GLY A N 1
ATOM 1027 C CA . GLY A 1 135 ? 5.084 -19.854 2.982 1.00 85.31 135 GLY A CA 1
ATOM 1028 C C . GLY A 1 135 ? 5.656 -21.232 3.333 1.00 85.31 135 GLY A C 1
ATOM 1029 O O . GLY A 1 135 ? 6.227 -21.911 2.491 1.00 85.31 135 GLY A O 1
ATOM 1030 N N . LEU A 1 136 ? 5.429 -21.700 4.564 1.00 81.88 136 LEU A N 1
ATOM 1031 C CA . LEU A 1 136 ? 5.887 -23.017 5.021 1.00 81.88 136 LEU A CA 1
ATOM 1032 C C . LEU A 1 136 ? 5.023 -24.178 4.507 1.00 81.88 136 LEU A C 1
ATOM 1034 O O . LEU A 1 136 ? 5.524 -25.284 4.314 1.00 81.88 136 LEU A O 1
ATOM 1038 N N . SER A 1 137 ? 3.715 -23.960 4.343 1.00 77.56 137 SER A N 1
ATOM 1039 C CA . SER A 1 137 ? 2.760 -25.024 4.012 1.00 77.56 137 SER A CA 1
ATOM 1040 C C . SER A 1 137 ? 2.523 -25.198 2.513 1.00 77.56 137 SER A C 1
ATOM 1042 O O . SER A 1 137 ? 1.984 -26.233 2.112 1.00 77.56 137 SER A O 1
ATOM 1044 N N . SER A 1 138 ? 2.847 -24.204 1.685 1.00 70.94 138 SER A N 1
ATOM 1045 C CA . SER A 1 138 ? 2.573 -24.242 0.250 1.00 70.94 138 SER A CA 1
ATOM 1046 C C . SER A 1 138 ? 3.865 -24.218 -0.563 1.00 70.94 138 SER A C 1
ATOM 1048 O O . SER A 1 138 ? 4.614 -23.258 -0.520 1.00 70.94 138 SER A O 1
ATOM 1050 N N . ASN A 1 139 ? 4.079 -25.233 -1.409 1.00 69.31 139 ASN A N 1
ATOM 1051 C CA . ASN A 1 139 ? 5.153 -25.235 -2.423 1.00 69.31 139 ASN A CA 1
ATOM 1052 C C . ASN A 1 139 ? 4.943 -24.176 -3.535 1.00 69.31 139 ASN A C 1
ATOM 1054 O O . ASN A 1 139 ? 5.651 -24.190 -4.537 1.00 69.31 139 ASN A O 1
ATOM 1058 N N . LEU A 1 140 ? 3.922 -23.319 -3.410 1.00 69.75 140 LEU A N 1
ATOM 1059 C CA . LEU A 1 140 ? 3.494 -22.368 -4.437 1.00 69.75 140 LEU A CA 1
ATOM 1060 C C . LEU A 1 140 ? 3.882 -20.918 -4.109 1.00 69.75 140 LEU A C 1
ATOM 1062 O O . LEU A 1 140 ? 3.992 -20.111 -5.027 1.00 69.75 140 LEU A O 1
ATOM 1066 N N . PHE A 1 141 ? 4.084 -20.585 -2.831 1.00 75.69 141 PHE A N 1
ATOM 1067 C CA . PHE A 1 141 ? 4.462 -19.248 -2.381 1.00 75.69 141 PHE A CA 1
ATOM 1068 C C . PHE A 1 141 ? 5.637 -19.355 -1.417 1.00 75.69 141 PHE A C 1
ATOM 1070 O O . PHE A 1 141 ? 5.499 -19.965 -0.365 1.00 75.69 141 PHE A O 1
ATOM 1077 N N . ASP A 1 142 ? 6.767 -18.741 -1.756 1.00 78.06 142 ASP A N 1
ATOM 1078 C CA . ASP A 1 142 ? 7.944 -18.690 -0.887 1.00 78.06 142 ASP A CA 1
ATOM 1079 C C . ASP A 1 142 ? 8.002 -17.321 -0.199 1.00 78.06 142 ASP A C 1
ATOM 1081 O O . ASP A 1 142 ? 8.642 -16.380 -0.670 1.00 78.06 142 ASP A O 1
ATOM 1085 N N . PHE A 1 143 ? 7.212 -17.171 0.868 1.00 82.44 143 PHE A N 1
ATOM 1086 C CA . PHE A 1 143 ? 7.224 -15.957 1.680 1.00 82.44 143 PHE A CA 1
ATOM 1087 C C . PHE A 1 143 ? 8.237 -16.103 2.811 1.00 82.44 143 PHE A C 1
ATOM 1089 O O . PHE A 1 143 ? 7.970 -16.748 3.828 1.00 82.44 143 PHE A O 1
ATOM 1096 N N . GLY A 1 144 ? 9.388 -15.455 2.637 1.00 87.06 144 GLY A N 1
ATOM 1097 C CA . GLY A 1 144 ? 10.374 -15.282 3.688 1.00 87.06 144 GLY A CA 1
ATOM 1098 C C . GLY A 1 144 ? 9.897 -14.319 4.776 1.00 87.06 144 GLY A C 1
ATOM 1099 O O . GLY A 1 144 ? 8.803 -13.748 4.740 1.00 87.06 144 GLY A O 1
ATOM 1100 N N . ILE A 1 145 ? 10.756 -14.106 5.774 1.00 89.94 145 ILE A N 1
ATOM 1101 C CA . ILE A 1 145 ? 10.453 -13.193 6.883 1.00 89.94 145 ILE A CA 1
ATOM 1102 C C . ILE A 1 145 ? 10.294 -11.740 6.418 1.00 89.94 145 ILE A C 1
ATOM 1104 O O . ILE A 1 145 ? 9.513 -10.999 7.013 1.00 89.94 145 ILE A O 1
ATOM 1108 N N . LEU A 1 146 ? 10.995 -11.335 5.355 1.00 91.50 146 LEU A N 1
ATOM 1109 C CA . LEU A 1 146 ? 10.939 -9.973 4.822 1.00 91.50 146 LEU A CA 1
ATOM 1110 C C . LEU A 1 146 ? 9.603 -9.725 4.111 1.00 91.50 146 LEU A C 1
ATOM 1112 O O . LEU A 1 146 ? 8.912 -8.755 4.425 1.00 91.50 146 LEU A O 1
ATOM 1116 N N . GLU A 1 147 ? 9.188 -10.647 3.239 1.00 90.62 147 GLU A N 1
ATOM 1117 C CA . GLU A 1 147 ? 7.894 -10.596 2.557 1.00 90.62 147 GLU A CA 1
ATOM 1118 C C . GLU A 1 147 ? 6.742 -10.668 3.560 1.00 90.62 147 GLU A C 1
ATOM 1120 O O . GLU A 1 147 ? 5.815 -9.857 3.510 1.00 90.62 147 GLU A O 1
ATOM 1125 N N . ALA A 1 148 ? 6.817 -11.598 4.517 1.00 91.75 148 ALA A N 1
ATOM 1126 C CA . ALA A 1 148 ? 5.808 -11.738 5.558 1.00 91.75 148 ALA A CA 1
ATOM 1127 C C . ALA A 1 148 ? 5.728 -10.502 6.463 1.00 91.75 148 ALA A C 1
ATOM 1129 O O . ALA A 1 148 ? 4.638 -10.150 6.909 1.00 91.75 148 ALA A O 1
ATOM 1130 N N . SER A 1 149 ? 6.846 -9.809 6.706 1.00 91.19 149 SER A N 1
ATOM 1131 C CA . SER A 1 149 ? 6.849 -8.543 7.446 1.00 91.19 149 SER A CA 1
ATOM 1132 C C . SER A 1 149 ? 6.136 -7.444 6.663 1.00 91.19 149 SER A C 1
ATOM 1134 O O . SER A 1 149 ? 5.264 -6.781 7.220 1.00 91.19 149 SER A O 1
ATOM 1136 N N . ALA A 1 150 ? 6.429 -7.293 5.367 1.00 90.94 150 ALA A N 1
ATOM 1137 C CA . ALA A 1 150 ? 5.748 -6.322 4.509 1.00 90.94 150 ALA A CA 1
ATOM 1138 C C . ALA A 1 150 ? 4.236 -6.604 4.396 1.00 90.94 150 ALA A C 1
ATOM 1140 O O . ALA A 1 150 ? 3.426 -5.681 4.488 1.00 90.94 150 ALA A O 1
ATOM 1141 N N . ILE A 1 151 ? 3.842 -7.877 4.270 1.00 92.19 151 ILE A N 1
ATOM 1142 C CA . ILE A 1 151 ? 2.433 -8.306 4.295 1.00 92.19 151 ILE A CA 1
ATOM 1143 C C . ILE A 1 151 ? 1.817 -8.081 5.680 1.00 92.19 151 ILE A C 1
ATOM 1145 O O . ILE A 1 151 ? 0.662 -7.684 5.783 1.00 92.19 151 ILE A O 1
ATOM 1149 N N . GLY A 1 152 ? 2.576 -8.294 6.754 1.00 93.44 152 GLY A N 1
ATOM 1150 C CA . GLY A 1 152 ? 2.134 -8.068 8.124 1.00 93.44 152 GLY A CA 1
ATOM 1151 C C . GLY A 1 152 ? 1.627 -6.646 8.345 1.00 93.44 152 GLY A C 1
ATOM 1152 O O . GLY A 1 152 ? 0.541 -6.459 8.886 1.00 93.44 152 GLY A O 1
ATOM 1153 N N . ILE A 1 153 ? 2.360 -5.636 7.867 1.00 92.19 153 ILE A N 1
ATOM 1154 C CA . ILE A 1 153 ? 1.999 -4.218 8.051 1.00 92.19 153 ILE A CA 1
ATOM 1155 C C . ILE A 1 153 ? 0.649 -3.859 7.408 1.00 92.19 153 ILE A C 1
ATOM 1157 O O . ILE A 1 153 ? -0.071 -3.018 7.946 1.00 92.19 153 ILE A O 1
ATOM 1161 N N . ILE A 1 154 ? 0.227 -4.570 6.353 1.00 92.19 154 ILE A N 1
ATOM 1162 C CA . ILE A 1 154 ? -1.125 -4.454 5.769 1.00 92.19 154 ILE A CA 1
ATOM 1163 C C . ILE A 1 154 ? -2.194 -4.686 6.849 1.00 92.19 154 ILE A C 1
ATOM 1165 O O . ILE A 1 154 ? -3.200 -3.984 6.885 1.00 92.19 154 ILE A O 1
ATOM 1169 N N . GLY A 1 155 ? -1.967 -5.618 7.780 1.00 89.00 155 GLY A N 1
ATOM 1170 C CA . GLY A 1 155 ? -2.870 -5.888 8.903 1.00 89.00 155 GLY A CA 1
ATOM 1171 C C . GLY A 1 155 ? -3.005 -4.734 9.906 1.00 89.00 155 GLY A C 1
ATOM 1172 O O . GLY A 1 155 ? -3.934 -4.740 10.711 1.00 89.00 155 GLY A O 1
ATOM 1173 N N . GLY A 1 156 ? -2.113 -3.742 9.852 1.00 86.31 156 GLY A N 1
ATOM 1174 C CA . GLY A 1 156 ? -2.104 -2.556 10.710 1.00 86.31 156 GLY A CA 1
ATOM 1175 C C . GLY A 1 156 ? -3.047 -1.438 10.270 1.00 86.31 156 GLY A C 1
ATOM 1176 O O . GLY A 1 156 ? -3.124 -0.428 10.962 1.00 86.31 156 GLY A O 1
ATOM 1177 N N . ALA A 1 157 ? -3.778 -1.609 9.162 1.00 84.50 157 ALA A N 1
ATOM 1178 C CA . ALA A 1 157 ? -4.696 -0.595 8.639 1.00 84.50 157 ALA A CA 1
ATOM 1179 C C . ALA A 1 157 ? -4.010 0.709 8.160 1.00 84.50 157 ALA A C 1
ATOM 1181 O O . ALA A 1 157 ? -4.683 1.734 8.071 1.00 84.50 157 ALA A O 1
ATOM 1182 N N . ASP A 1 158 ? -2.706 0.689 7.834 1.00 85.94 158 ASP A N 1
ATOM 1183 C CA . ASP A 1 158 ? -1.932 1.885 7.458 1.00 85.94 158 ASP A CA 1
ATOM 1184 C C . ASP A 1 158 ? -1.140 1.714 6.137 1.00 85.94 158 ASP A C 1
ATOM 1186 O O . ASP A 1 158 ? -0.313 0.816 5.955 1.00 85.94 158 ASP A O 1
ATOM 1190 N N . GLY A 1 159 ? -1.462 2.557 5.155 1.00 85.31 159 GLY A N 1
ATOM 1191 C CA . GLY A 1 159 ? -1.068 2.413 3.751 1.00 85.31 159 GLY A CA 1
ATOM 1192 C C . GLY A 1 159 ? 0.322 2.988 3.489 1.00 85.31 159 GLY A C 1
ATOM 1193 O O . GLY A 1 159 ? 1.176 2.280 2.949 1.00 85.31 159 GLY A O 1
ATOM 1194 N N . PRO A 1 160 ? 0.593 4.235 3.915 1.00 86.81 160 PRO A N 1
ATOM 1195 C CA . PRO A 1 160 ? 1.924 4.826 3.845 1.00 86.81 160 PRO A CA 1
ATOM 1196 C C . PRO A 1 160 ? 3.006 3.995 4.548 1.00 86.81 160 PRO A C 1
ATOM 1198 O O . PRO A 1 160 ? 4.096 3.850 3.992 1.00 86.81 160 PRO A O 1
ATOM 1201 N N . THR A 1 161 ? 2.720 3.378 5.706 1.00 89.38 161 THR A N 1
ATOM 1202 C CA . THR A 1 161 ? 3.707 2.513 6.393 1.00 89.38 161 THR A CA 1
ATOM 1203 C C . THR A 1 161 ? 3.914 1.225 5.621 1.00 89.38 161 THR A C 1
ATOM 1205 O O . THR A 1 161 ? 5.050 0.773 5.515 1.00 89.38 161 THR A O 1
ATOM 1208 N N . THR A 1 162 ? 2.852 0.645 5.052 1.00 90.00 162 THR A N 1
ATOM 1209 C CA . THR A 1 162 ? 2.979 -0.555 4.216 1.00 90.00 162 THR A CA 1
ATOM 1210 C C . THR A 1 162 ? 3.922 -0.300 3.043 1.00 90.00 162 THR A C 1
ATOM 1212 O O . THR A 1 162 ? 4.824 -1.100 2.803 1.00 90.00 162 THR A O 1
ATOM 1215 N N . ILE A 1 163 ? 3.751 0.821 2.333 1.00 88.88 163 ILE A N 1
ATOM 1216 C CA . ILE A 1 163 ? 4.629 1.181 1.210 1.00 88.88 163 ILE A CA 1
ATOM 1217 C C . ILE A 1 163 ? 6.059 1.393 1.696 1.00 88.88 163 ILE A C 1
ATOM 1219 O O . ILE A 1 163 ? 6.984 0.834 1.116 1.00 88.88 163 ILE A O 1
ATOM 1223 N N . PHE A 1 164 ? 6.236 2.172 2.763 1.00 89.50 164 PHE A N 1
ATOM 1224 C CA . PHE A 1 164 ? 7.550 2.458 3.327 1.00 89.50 164 PHE A CA 1
ATOM 1225 C C . PHE A 1 164 ? 8.298 1.174 3.707 1.00 89.50 164 PHE A C 1
ATOM 1227 O O . PHE A 1 164 ? 9.424 0.955 3.267 1.00 89.50 164 PHE A O 1
ATOM 1234 N N . ILE A 1 165 ? 7.654 0.283 4.464 1.00 90.50 165 ILE A N 1
ATOM 1235 C CA . ILE A 1 165 ? 8.264 -0.978 4.888 1.00 90.50 165 ILE A CA 1
ATOM 1236 C C . ILE A 1 165 ? 8.528 -1.882 3.686 1.00 90.50 165 ILE A C 1
ATOM 1238 O O . ILE A 1 165 ? 9.617 -2.436 3.597 1.00 90.50 165 ILE A O 1
ATOM 1242 N N . ALA A 1 166 ? 7.601 -2.003 2.733 1.00 90.56 166 ALA A N 1
ATOM 1243 C CA . ALA A 1 166 ? 7.825 -2.821 1.543 1.00 90.56 166 ALA A CA 1
ATOM 1244 C C . ALA A 1 166 ? 9.027 -2.322 0.719 1.00 90.56 166 ALA A C 1
ATOM 1246 O O . ALA A 1 166 ? 9.862 -3.133 0.316 1.00 90.56 166 ALA A O 1
ATOM 1247 N N . SER A 1 167 ? 9.161 -1.006 0.520 1.00 88.25 167 SER A N 1
ATOM 1248 C CA . SER A 1 167 ? 10.321 -0.408 -0.155 1.00 88.25 167 SER A CA 1
ATOM 1249 C C . SER A 1 167 ? 11.625 -0.696 0.591 1.00 88.25 167 SER A C 1
ATOM 1251 O O . SER A 1 167 ? 12.596 -1.133 -0.020 1.00 88.25 167 SER A O 1
ATOM 1253 N N . ARG A 1 168 ? 11.637 -0.546 1.922 1.00 88.06 168 ARG A N 1
ATOM 1254 C CA . ARG A 1 168 ? 12.823 -0.828 2.748 1.00 88.06 168 ARG A CA 1
ATOM 1255 C C . ARG A 1 168 ? 13.199 -2.308 2.747 1.00 88.06 168 ARG A C 1
ATOM 1257 O O . ARG A 1 168 ? 14.372 -2.641 2.636 1.00 88.06 168 ARG A O 1
ATOM 1264 N N . MET A 1 169 ? 12.224 -3.213 2.826 1.00 89.19 169 MET A N 1
ATOM 1265 C CA . MET A 1 169 ? 12.488 -4.654 2.759 1.00 89.19 169 MET A CA 1
ATOM 1266 C C . MET A 1 169 ? 13.074 -5.052 1.397 1.00 89.19 169 MET A C 1
ATOM 1268 O O . MET A 1 169 ? 13.976 -5.887 1.348 1.00 89.19 169 MET A O 1
ATOM 1272 N N . LYS A 1 170 ? 12.620 -4.423 0.302 1.00 87.62 170 LYS A N 1
ATOM 1273 C CA . LYS A 1 170 ? 13.177 -4.630 -1.044 1.00 87.62 170 LYS A CA 1
ATOM 1274 C C . LYS A 1 170 ? 14.663 -4.266 -1.108 1.00 87.62 170 LYS A C 1
ATOM 1276 O O . LYS A 1 170 ? 15.441 -5.039 -1.656 1.00 87.62 170 LYS A O 1
ATOM 1281 N N . GLU A 1 171 ? 15.079 -3.155 -0.499 1.00 84.69 171 GLU A N 1
ATOM 1282 C CA . GLU A 1 171 ? 16.501 -2.769 -0.426 1.00 84.69 171 GLU A CA 1
ATOM 1283 C C . GLU A 1 171 ? 17.361 -3.791 0.344 1.00 84.69 171 GLU A C 1
ATOM 1285 O O . GLU A 1 171 ? 18.538 -3.971 0.040 1.00 84.69 171 GLU A O 1
ATOM 1290 N N . ILE A 1 172 ? 16.773 -4.485 1.324 1.00 85.62 172 ILE A N 1
ATOM 1291 C CA . ILE A 1 172 ? 17.453 -5.479 2.174 1.00 85.62 172 ILE A CA 1
ATOM 1292 C C . ILE A 1 172 ? 17.511 -6.870 1.503 1.00 85.62 172 ILE A C 1
ATOM 1294 O O . ILE A 1 172 ? 18.182 -7.774 2.002 1.00 85.62 172 ILE A O 1
ATOM 1298 N N . GLY A 1 173 ? 16.861 -7.047 0.347 1.00 82.69 173 GLY A N 1
ATOM 1299 C CA . GLY A 1 173 ? 16.899 -8.283 -0.442 1.00 82.69 173 GLY A CA 1
ATOM 1300 C C . GLY A 1 173 ? 15.577 -9.050 -0.517 1.00 82.69 173 GLY A C 1
ATOM 1301 O O . GLY A 1 173 ? 15.581 -10.207 -0.929 1.00 82.69 173 GLY A O 1
ATOM 1302 N N . MET A 1 174 ? 14.452 -8.437 -0.131 1.00 84.50 174 MET A N 1
ATOM 1303 C CA . MET A 1 174 ? 13.111 -8.981 -0.388 1.00 84.50 174 MET A CA 1
ATOM 1304 C C . MET A 1 174 ? 12.808 -8.998 -1.892 1.00 84.50 174 MET A C 1
ATOM 1306 O O . MET A 1 174 ? 13.197 -8.083 -2.624 1.00 84.50 174 MET A O 1
ATOM 1310 N N . ASN A 1 175 ? 12.033 -9.986 -2.344 1.00 82.50 175 ASN A N 1
ATOM 1311 C CA . ASN A 1 175 ? 11.470 -9.971 -3.693 1.00 82.50 175 ASN A CA 1
ATOM 1312 C C . ASN A 1 175 ? 10.596 -8.727 -3.921 1.00 82.50 175 ASN A C 1
ATOM 1314 O O . ASN A 1 175 ? 9.931 -8.240 -3.005 1.00 82.50 175 ASN A O 1
ATOM 1318 N N . ASP A 1 176 ? 10.560 -8.214 -5.153 1.00 84.88 176 ASP A N 1
ATOM 1319 C CA . ASP A 1 176 ? 9.807 -6.995 -5.456 1.00 84.88 176 ASP A CA 1
ATOM 1320 C C . ASP A 1 176 ? 8.289 -7.231 -5.433 1.00 84.88 176 ASP A C 1
ATOM 1322 O O . ASP A 1 176 ? 7.652 -7.533 -6.444 1.00 84.88 176 ASP A O 1
ATOM 1326 N N . ILE A 1 177 ? 7.713 -7.078 -4.243 1.00 85.62 177 ILE A N 1
ATOM 1327 C CA . ILE A 1 177 ? 6.272 -7.142 -3.994 1.00 85.62 177 ILE A CA 1
ATOM 1328 C C . ILE A 1 177 ? 5.681 -5.773 -3.647 1.00 85.62 177 ILE A C 1
ATOM 1330 O O . ILE A 1 177 ? 4.512 -5.702 -3.280 1.00 85.62 177 ILE A O 1
ATOM 1334 N N . VAL A 1 178 ? 6.444 -4.682 -3.789 1.00 86.06 178 VAL A N 1
ATOM 1335 C CA . VAL A 1 178 ? 6.044 -3.335 -3.334 1.00 86.06 178 VAL A CA 1
ATOM 1336 C C . VAL A 1 178 ? 4.763 -2.865 -4.019 1.00 86.06 178 VAL A C 1
ATOM 1338 O O . VAL A 1 178 ? 3.845 -2.364 -3.373 1.00 86.06 178 VAL A O 1
ATOM 1341 N N . GLY A 1 179 ? 4.658 -3.078 -5.334 1.00 84.88 179 GLY A N 1
ATOM 1342 C CA . GLY A 1 179 ? 3.442 -2.743 -6.076 1.00 84.88 179 GLY A CA 1
ATOM 1343 C C . GLY A 1 179 ? 2.235 -3.570 -5.625 1.00 84.88 179 GLY A C 1
ATOM 1344 O O . GLY A 1 179 ? 1.139 -3.035 -5.459 1.00 84.88 179 GLY A O 1
ATOM 1345 N N . ALA A 1 180 ? 2.434 -4.868 -5.378 1.00 88.06 180 ALA A N 1
ATOM 1346 C CA . ALA A 1 180 ? 1.367 -5.766 -4.945 1.00 88.06 180 ALA A CA 1
ATOM 1347 C C . ALA A 1 180 ? 0.877 -5.431 -3.528 1.00 88.06 180 ALA A C 1
ATOM 1349 O O . ALA A 1 180 ? -0.331 -5.369 -3.301 1.00 88.06 180 ALA A O 1
ATOM 1350 N N . THR A 1 181 ? 1.790 -5.156 -2.591 1.00 89.62 181 THR A N 1
ATOM 1351 C CA . THR A 1 181 ? 1.446 -4.770 -1.216 1.00 89.62 181 THR A CA 1
ATOM 1352 C C . THR A 1 181 ? 0.782 -3.398 -1.165 1.00 89.62 181 THR A C 1
ATOM 1354 O O . THR A 1 181 ? -0.204 -3.244 -0.449 1.00 89.62 181 THR A O 1
ATOM 1357 N N . ALA A 1 182 ? 1.229 -2.429 -1.972 1.00 85.19 182 ALA A N 1
ATOM 1358 C CA . ALA A 1 182 ? 0.601 -1.111 -2.076 1.00 85.19 182 ALA A CA 1
ATOM 1359 C C . ALA A 1 182 ? -0.848 -1.195 -2.584 1.00 85.19 182 ALA A C 1
ATOM 1361 O O . ALA A 1 182 ? -1.758 -0.617 -1.983 1.00 85.19 182 ALA A O 1
ATOM 1362 N N . VAL A 1 183 ? -1.082 -1.946 -3.668 1.00 84.94 183 VAL A N 1
ATOM 1363 C CA . VAL A 1 183 ? -2.433 -2.156 -4.210 1.00 84.94 183 VAL A CA 1
ATOM 1364 C C . VAL A 1 183 ? -3.300 -2.902 -3.202 1.00 84.94 183 VAL A C 1
ATOM 1366 O O . VAL A 1 183 ? -4.436 -2.488 -2.973 1.00 84.94 183 VAL A O 1
ATOM 1369 N N . ALA A 1 184 ? -2.781 -3.959 -2.571 1.00 88.81 184 ALA A N 1
ATOM 1370 C CA . ALA A 1 184 ? -3.505 -4.697 -1.542 1.00 88.81 184 ALA A CA 1
ATOM 1371 C C . ALA A 1 184 ? -3.893 -3.786 -0.372 1.00 88.81 184 ALA A C 1
ATOM 1373 O O . ALA A 1 184 ? -5.048 -3.825 0.054 1.00 88.81 184 ALA A O 1
ATOM 1374 N N . ALA A 1 185 ? -2.971 -2.931 0.086 1.00 88.19 185 ALA A N 1
ATOM 1375 C CA . ALA A 1 185 ? -3.180 -2.064 1.232 1.00 88.19 185 ALA A CA 1
ATOM 1376 C C . ALA A 1 185 ? -4.343 -1.090 1.035 1.00 88.19 185 ALA A C 1
ATOM 1378 O O . ALA A 1 185 ? -5.329 -1.119 1.768 1.00 88.19 185 ALA A O 1
ATOM 1379 N N . TYR A 1 186 ? -4.282 -0.285 -0.021 1.00 83.12 186 TYR A N 1
ATOM 1380 C CA . TYR A 1 186 ? -5.343 0.683 -0.290 1.00 83.12 186 TYR A CA 1
ATOM 1381 C C . TYR A 1 186 ? -6.642 0.025 -0.761 1.00 83.12 186 TYR A C 1
ATOM 1383 O O . TYR A 1 186 ? -7.731 0.522 -0.477 1.00 83.12 186 TYR A O 1
ATOM 1391 N N . SER A 1 187 ? -6.564 -1.129 -1.429 1.00 82.06 187 SER A N 1
ATOM 1392 C CA . SER A 1 187 ? -7.773 -1.860 -1.810 1.00 82.06 187 SER A CA 1
ATOM 1393 C C . SER A 1 187 ? -8.529 -2.360 -0.582 1.00 82.06 187 SER A C 1
ATOM 1395 O O . SER A 1 187 ? -9.742 -2.167 -0.509 1.00 82.06 187 SER A O 1
ATOM 1397 N N . TYR A 1 188 ? -7.860 -2.968 0.409 1.00 84.19 188 TYR A N 1
ATOM 1398 C CA . TYR A 1 188 ? -8.583 -3.437 1.595 1.00 84.19 188 TYR A CA 1
ATOM 1399 C C . TYR A 1 188 ? -9.137 -2.267 2.414 1.00 84.19 188 TYR A C 1
ATOM 1401 O O . TYR A 1 188 ? -10.253 -2.394 2.915 1.00 84.19 188 TYR A O 1
ATOM 1409 N N . MET A 1 189 ? -8.415 -1.141 2.518 1.00 84.06 189 MET A N 1
ATOM 1410 C CA . MET A 1 189 ? -8.873 0.073 3.215 1.00 84.06 189 MET A CA 1
ATOM 1411 C C . MET A 1 189 ? -10.198 0.569 2.647 1.00 84.06 189 MET A C 1
ATOM 1413 O O . MET A 1 189 ? -11.188 0.702 3.365 1.00 84.06 189 MET A O 1
ATOM 1417 N N . ALA A 1 190 ? -10.281 0.655 1.323 1.00 77.69 190 ALA A N 1
ATOM 1418 C CA . ALA A 1 190 ? -11.508 0.993 0.619 1.00 77.69 190 ALA A CA 1
ATOM 1419 C C . ALA A 1 190 ? -12.654 -0.016 0.858 1.00 77.69 190 ALA A C 1
ATOM 1421 O O . ALA A 1 190 ? -13.841 0.337 0.783 1.00 77.69 190 ALA A O 1
ATOM 1422 N N . LEU A 1 191 ? -12.325 -1.275 1.167 1.00 79.38 191 LEU A N 1
ATOM 1423 C CA . LEU A 1 191 ? -13.277 -2.328 1.521 1.00 79.38 191 LEU A CA 1
ATOM 1424 C C . LEU A 1 191 ? -13.634 -2.358 3.018 1.00 79.38 191 LEU A C 1
ATOM 1426 O O . LEU A 1 191 ? -14.618 -3.012 3.376 1.00 79.38 191 LEU A O 1
ATOM 1430 N N . VAL A 1 192 ? -12.940 -1.618 3.887 1.00 83.31 192 VAL A N 1
ATOM 1431 C CA . VAL A 1 192 ? -13.206 -1.557 5.337 1.00 83.31 192 VAL A CA 1
ATOM 1432 C C . VAL A 1 192 ? -14.682 -1.277 5.656 1.00 83.31 192 VAL A C 1
ATOM 1434 O O . VAL A 1 192 ? -15.250 -2.032 6.449 1.00 83.31 192 VAL A O 1
ATOM 1437 N N . PRO A 1 193 ? -15.384 -0.319 5.009 1.00 75.44 193 PRO A N 1
ATOM 1438 C CA . PRO A 1 193 ? -16.803 -0.073 5.283 1.00 75.44 193 PRO A CA 1
ATOM 1439 C C . PRO A 1 193 ? -17.733 -1.241 4.922 1.00 75.44 193 PRO A C 1
ATOM 1441 O O . PRO A 1 193 ? -18.884 -1.258 5.347 1.00 75.44 193 PRO A O 1
ATOM 1444 N N . LEU A 1 194 ? -17.274 -2.189 4.100 1.00 79.19 194 LEU A N 1
ATOM 1445 C CA . LEU A 1 194 ? -18.006 -3.414 3.774 1.00 79.19 194 LEU A CA 1
ATOM 1446 C C . LEU A 1 194 ? -17.649 -4.550 4.742 1.00 79.19 194 LEU A C 1
ATOM 1448 O O . LEU A 1 194 ? -18.532 -5.306 5.136 1.00 79.19 194 LEU A O 1
ATOM 1452 N N . ILE A 1 195 ? -16.373 -4.657 5.124 1.00 84.25 195 ILE A N 1
ATOM 1453 C CA . ILE A 1 195 ? -15.838 -5.739 5.962 1.00 84.25 195 ILE A CA 1
ATOM 1454 C C . ILE A 1 195 ? -16.171 -5.524 7.448 1.00 84.25 195 ILE A C 1
ATOM 1456 O O . ILE A 1 195 ? -16.553 -6.471 8.134 1.00 84.25 195 ILE A O 1
ATOM 1460 N N . GLN A 1 196 ? -16.074 -4.291 7.956 1.00 84.06 196 GLN A N 1
ATOM 1461 C CA . GLN A 1 196 ? -16.268 -3.994 9.381 1.00 84.06 196 GLN A CA 1
ATOM 1462 C C . GLN A 1 196 ? -17.696 -4.254 9.894 1.00 84.06 196 GLN A C 1
ATOM 1464 O O . GLN A 1 196 ? -17.828 -4.935 10.916 1.00 84.06 196 GLN A O 1
ATOM 1469 N N . PRO A 1 197 ? -18.784 -3.774 9.250 1.00 83.56 197 PRO A N 1
ATOM 1470 C CA . PRO A 1 197 ? -20.125 -3.901 9.830 1.00 83.56 197 PRO A CA 1
ATOM 1471 C C . PRO A 1 197 ? -20.590 -5.353 10.057 1.00 83.56 197 PRO A C 1
ATOM 1473 O O . PRO A 1 197 ? -21.151 -5.627 11.122 1.00 83.56 197 PRO A O 1
ATOM 1476 N N . PRO A 1 198 ? -20.359 -6.309 9.132 1.00 87.06 198 PRO A N 1
ATOM 1477 C CA . PRO A 1 198 ? -20.671 -7.719 9.360 1.00 87.06 198 PRO A CA 1
ATOM 1478 C C . PRO A 1 198 ? -19.926 -8.322 10.554 1.00 87.06 198 PRO A C 1
ATOM 1480 O O . PRO A 1 198 ? -20.538 -9.034 11.351 1.00 87.06 198 PRO A O 1
ATOM 1483 N N . ILE A 1 199 ? -18.634 -8.009 10.706 1.00 86.38 199 ILE A N 1
ATOM 1484 C CA . ILE A 1 199 ? -17.800 -8.518 11.803 1.00 86.38 199 ILE A CA 1
ATOM 1485 C C . ILE A 1 199 ? -18.321 -7.993 13.142 1.00 86.38 199 ILE A C 1
ATOM 1487 O O . ILE A 1 199 ? -18.567 -8.775 14.060 1.00 86.38 199 ILE A O 1
ATOM 1491 N N . ILE A 1 200 ? -18.584 -6.687 13.236 1.00 85.81 200 ILE A N 1
ATOM 1492 C CA . ILE A 1 200 ? -19.146 -6.076 14.449 1.00 85.81 200 ILE A CA 1
ATOM 1493 C C . ILE A 1 200 ? -20.494 -6.716 14.784 1.00 85.81 200 ILE A C 1
ATOM 1495 O O . ILE A 1 200 ? -20.742 -7.076 15.932 1.00 85.81 200 ILE A O 1
ATOM 1499 N N . LYS A 1 201 ? -21.361 -6.920 13.786 1.00 84.44 201 LYS A N 1
ATOM 1500 C CA . LYS A 1 201 ? -22.666 -7.556 13.997 1.00 84.44 201 LYS A CA 1
ATOM 1501 C C . LYS A 1 201 ? -22.533 -8.987 14.520 1.00 84.44 201 LYS A C 1
ATOM 1503 O O . LYS A 1 201 ? -23.317 -9.380 15.380 1.00 84.44 201 LYS A O 1
ATOM 1508 N N . PHE A 1 202 ? -21.559 -9.748 14.025 1.00 87.06 202 PHE A N 1
ATOM 1509 C CA . PHE A 1 202 ? -21.301 -11.116 14.466 1.00 87.06 202 PHE A CA 1
ATOM 1510 C C . PHE A 1 202 ? -20.874 -11.173 15.941 1.00 87.06 202 PHE A C 1
ATOM 1512 O O . PHE A 1 202 ? -21.500 -11.882 16.732 1.00 87.06 202 PHE A O 1
ATOM 1519 N N . PHE A 1 203 ? -19.877 -10.375 16.335 1.00 81.38 203 PHE A N 1
ATOM 1520 C CA . PHE A 1 203 ? -19.389 -10.348 17.718 1.00 81.38 203 PHE A CA 1
ATOM 1521 C C . PHE A 1 203 ? -20.408 -9.736 18.689 1.00 81.38 203 PHE A C 1
ATOM 1523 O O . PHE A 1 203 ? -20.695 -10.317 19.735 1.00 81.38 203 PHE A O 1
ATOM 1530 N N . TYR A 1 204 ? -21.050 -8.627 18.318 1.00 72.88 204 TYR A N 1
ATOM 1531 C CA . TYR A 1 204 ? -21.996 -7.933 19.196 1.00 72.88 204 TYR A CA 1
ATOM 1532 C C . TYR A 1 204 ? -23.312 -8.708 19.399 1.00 72.88 204 TYR A C 1
ATOM 1534 O O . TYR A 1 204 ? -23.948 -8.617 20.450 1.00 72.88 204 TYR A O 1
ATOM 1542 N N . TYR A 1 205 ? -23.729 -9.521 18.419 1.00 66.50 205 TYR A N 1
ATOM 1543 C CA . TYR A 1 205 ? -24.862 -10.438 18.587 1.00 66.50 205 TYR A CA 1
ATOM 1544 C C . TYR A 1 205 ? -24.562 -11.560 19.595 1.00 66.50 205 TYR A C 1
ATOM 1546 O O . TYR A 1 205 ? -25.446 -11.945 20.364 1.00 66.50 205 TYR A O 1
ATOM 1554 N N . SER A 1 206 ? -23.321 -12.057 19.623 1.00 62.88 206 SER A N 1
ATOM 1555 C CA . SER A 1 206 ? -22.863 -13.030 20.621 1.00 62.88 206 SER A CA 1
ATOM 1556 C C . SER A 1 206 ? -22.873 -12.432 22.032 1.00 62.88 206 SER A C 1
ATOM 1558 O O . SER A 1 206 ? -23.393 -13.044 22.965 1.00 62.88 206 SER A O 1
ATOM 1560 N N . GLU A 1 207 ? -22.392 -11.196 22.176 1.00 60.12 207 GLU A N 1
ATOM 1561 C CA . GLU A 1 207 ? -22.285 -10.523 23.473 1.00 60.12 207 GLU A CA 1
ATOM 1562 C C . GLU A 1 207 ? -23.652 -10.173 24.075 1.00 60.12 207 GLU A C 1
ATOM 1564 O O . GLU A 1 207 ? -23.910 -10.491 25.234 1.00 60.12 207 GLU A O 1
ATOM 1569 N N . ARG A 1 208 ? -24.607 -9.677 23.272 1.00 57.41 208 ARG A N 1
ATOM 1570 C CA . ARG A 1 208 ? -25.999 -9.493 23.733 1.00 57.41 208 ARG A CA 1
ATOM 1571 C C . ARG A 1 208 ? -26.658 -10.794 24.203 1.00 57.41 208 ARG A C 1
ATOM 1573 O O . ARG A 1 208 ? -27.450 -10.763 25.143 1.00 57.41 208 ARG A O 1
ATOM 1580 N N . LYS A 1 209 ? -26.355 -11.932 23.565 1.00 57.28 209 LYS A N 1
ATOM 1581 C CA . LYS A 1 209 ? -26.832 -13.256 24.006 1.00 57.28 209 LYS A CA 1
ATOM 1582 C C . LYS A 1 209 ? -26.154 -13.715 25.298 1.00 57.28 209 LYS A C 1
ATOM 1584 O O . LYS A 1 209 ? -26.809 -14.341 26.131 1.00 57.28 209 LYS A O 1
ATOM 1589 N N . ALA A 1 210 ? -24.865 -13.428 25.466 1.00 58.75 210 ALA A N 1
ATOM 1590 C CA . ALA A 1 210 ? -24.123 -13.748 26.680 1.00 58.75 210 ALA A CA 1
ATOM 1591 C C . ALA A 1 210 ? -24.651 -12.944 27.881 1.00 58.75 210 ALA A C 1
ATOM 1593 O O . ALA A 1 210 ? -24.968 -13.541 28.912 1.00 58.75 210 ALA A O 1
ATOM 1594 N N . ASP A 1 211 ? -24.869 -11.637 27.711 1.00 59.88 211 ASP A N 1
ATOM 1595 C CA . ASP A 1 211 ? -25.441 -10.765 28.742 1.00 59.88 211 ASP A CA 1
ATOM 1596 C C . ASP A 1 211 ? -26.894 -11.124 29.076 1.00 59.88 211 ASP A C 1
ATOM 1598 O O . ASP A 1 211 ? -27.262 -11.182 30.253 1.00 59.88 211 ASP A O 1
ATOM 1602 N N . SER A 1 212 ? -27.734 -11.447 28.080 1.00 60.41 212 SER A N 1
ATOM 1603 C CA . SER A 1 212 ? -29.113 -11.870 28.362 1.00 60.41 212 SER A CA 1
ATOM 1604 C C . SER A 1 212 ? -29.156 -13.194 29.133 1.00 60.41 212 SER A C 1
ATOM 1606 O O . SER A 1 212 ? -29.960 -13.348 30.055 1.00 60.41 212 SER A O 1
ATOM 1608 N N . ASN A 1 213 ? -28.270 -14.142 28.807 1.00 58.75 213 ASN A N 1
ATOM 1609 C CA . ASN A 1 213 ? -28.163 -15.414 29.521 1.00 58.75 213 ASN A CA 1
ATOM 1610 C C . ASN A 1 213 ? -27.599 -15.241 30.940 1.00 58.75 213 ASN A C 1
ATOM 1612 O O . ASN A 1 213 ? -28.126 -15.853 31.871 1.00 58.75 213 ASN A O 1
ATOM 1616 N N . ALA A 1 214 ? -26.594 -14.385 31.140 1.00 58.78 214 ALA A N 1
ATOM 1617 C CA . ALA A 1 214 ? -26.049 -14.076 32.462 1.00 58.78 214 ALA A CA 1
ATOM 1618 C C . ALA A 1 214 ? -27.087 -13.382 33.364 1.00 58.78 214 ALA A C 1
ATOM 1620 O O . ALA A 1 214 ? -27.279 -13.779 34.515 1.00 58.78 214 ALA A O 1
ATOM 1621 N N . SER A 1 215 ? -27.832 -12.414 32.820 1.00 56.25 215 SER A N 1
ATOM 1622 C CA . SER A 1 215 ? -28.899 -11.708 33.539 1.00 56.25 215 SER A CA 1
ATOM 1623 C C . SER A 1 215 ? -30.083 -12.631 33.878 1.00 56.25 215 SER A C 1
ATOM 1625 O O . SER A 1 215 ? -30.647 -12.554 34.972 1.00 56.25 215 SER A O 1
ATOM 1627 N N . SER A 1 216 ? -30.417 -13.581 32.992 1.00 57.50 216 SER A N 1
ATOM 1628 C CA . SER A 1 216 ? -31.445 -14.599 33.263 1.00 57.50 216 SER A CA 1
ATOM 1629 C C . SER A 1 216 ? -31.035 -15.580 34.373 1.00 57.50 216 SER A C 1
ATOM 1631 O O . SER A 1 216 ? -31.835 -15.856 35.267 1.00 57.50 216 SER A O 1
ATOM 1633 N N . LYS A 1 217 ? -29.772 -16.034 34.402 1.00 56.03 217 LYS A N 1
ATOM 1634 C CA . LYS A 1 217 ? -29.241 -16.908 35.464 1.00 56.03 217 LYS A CA 1
ATOM 1635 C C . LYS A 1 217 ? -29.169 -16.212 36.825 1.00 56.03 217 LYS A C 1
ATOM 1637 O O . LYS A 1 217 ? -29.414 -16.859 37.840 1.00 56.03 217 LYS A O 1
ATOM 1642 N N . MET A 1 218 ? -28.885 -14.908 36.860 1.00 53.28 218 MET A N 1
ATOM 1643 C CA . MET A 1 218 ? -28.909 -14.123 38.103 1.00 53.28 218 MET A CA 1
ATOM 1644 C C . MET A 1 218 ? -30.326 -13.896 38.650 1.00 53.28 218 MET A C 1
ATOM 1646 O O . MET A 1 218 ? -30.492 -13.794 39.863 1.00 53.28 218 MET A O 1
ATOM 1650 N N . ARG A 1 219 ? -31.357 -13.845 37.791 1.00 50.12 219 ARG A N 1
ATOM 1651 C CA . ARG A 1 219 ? -32.762 -13.778 38.237 1.00 50.12 219 ARG A CA 1
ATOM 1652 C C . ARG A 1 219 ? -33.254 -15.097 38.834 1.00 50.12 219 ARG A C 1
ATOM 1654 O O . ARG A 1 219 ? -33.985 -15.055 39.812 1.00 50.12 219 ARG A O 1
ATOM 1661 N N . TYR A 1 220 ? -32.811 -16.236 38.302 1.00 52.56 220 TYR A N 1
ATOM 1662 C CA . TYR A 1 220 ? -33.176 -17.560 38.826 1.00 52.56 220 TYR A CA 1
ATOM 1663 C C . TYR A 1 220 ? -32.463 -17.942 40.131 1.00 52.56 220 TYR A C 1
ATOM 1665 O O . TYR A 1 220 ? -32.992 -18.738 40.889 1.00 52.56 220 TYR A O 1
ATOM 1673 N N . GLN A 1 221 ? -31.289 -17.377 40.427 1.00 49.19 221 GLN A N 1
ATOM 1674 C CA . GLN A 1 221 ? -30.613 -17.590 41.720 1.00 49.19 221 GLN A CA 1
ATOM 1675 C C . GLN A 1 221 ? -31.138 -16.686 42.850 1.00 49.19 221 GLN A C 1
ATOM 1677 O O . GLN A 1 221 ? -30.692 -16.812 43.987 1.00 49.19 221 GLN A O 1
ATOM 1682 N N . LYS A 1 222 ? -32.055 -15.756 42.548 1.00 49.44 222 LYS A N 1
ATOM 1683 C CA . LYS A 1 222 ? -32.684 -14.848 43.523 1.00 49.44 222 LYS A CA 1
ATOM 1684 C C . LYS A 1 222 ? -34.146 -15.199 43.851 1.00 49.44 222 LYS A C 1
ATOM 1686 O O . LYS A 1 222 ? -34.760 -14.445 44.604 1.00 49.44 222 LYS A O 1
ATOM 1691 N N . SER A 1 223 ? -34.693 -16.291 43.305 1.00 45.56 223 SER A N 1
ATOM 1692 C CA . SER A 1 223 ? -35.998 -16.866 43.685 1.00 45.56 223 SER A CA 1
ATOM 1693 C C . SER A 1 223 ? -35.802 -18.160 44.454 1.00 45.56 223 SER A C 1
ATOM 1695 O O . SER A 1 223 ? -36.516 -18.355 45.455 1.00 45.56 223 SER A O 1
#

Sequence (223 aa):
METDYINLIFEGFIDIYNNPRNAIMWLIAGFLMYFGIAKKKEPLLLVPISFGVLLANLPLGELVKPSSGEGEPMGFLLFFQENGLHTDLLPLLVFLGLGALTDFTPVISNPKTLLLGAAAQAGVFIALIGALLIGLSSNLFDFGILEASAIGIIGGADGPTTIFIASRMKEIGMNDIVGATAVAAYSYMALVPLIQPPIIKFFYYSERKADSNASSKMRYQKS

Radius of gyration: 23.65 Å; chains: 1; bounding box: 60×43×86 Å

Foldseek 3Di:
DVVVVVVVVVQQVVQCVVCVVLVVLLVVLVVLCCCCPVVVQPVVPSPVLSVLSNVCSRGPRQQCDDDPVPPRDHRVSVCCCVVPLLVVPPLVVVVVVVVVPDDCVVCVVPVVVVVVLVVLLVQLVVQLVVQVVCCVPDPPDPQDSLNSNLRSVLSSLDQSVSLNSLSVSVVVPDDNCSSVSNCSSSVVNSCCVVPVPVVCCVVVVVVVVVVVVVVVVVVVVVD